Protein AF-A0A0N1HXE8-F1 (afdb_monomer_lite)

Radius of gyration: 41.46 Å; chains: 1; bounding box: 99×39×127 Å

Sequence (332 aa):
MSSSTQDELRRTQQYLAEVIDECVFVERQRELMERRLTSQVSNQKAALHDAFSALEYMCRYAYLMECAVLPSVLASLPSASSLRRDLLQVRADLDARLEQLTKNTERRLEGSALLLPPLADMPPNRQATKEGSPPLMSPLSPIAGAEAMHSLFQRKVDLLDALTRTVLKLDTVQLSATSENAELQALRARMDELSRLVEANAATPALGCPAIAPAGSQDWAKVEEAKLSTPSLSSPSAVRFAQARTLAYEKTTQTLNNELALLHENYAALSRASAAEMDRLKQRSAEMQRKHDDRVAECDAVLGRLSLELEQLIHENAQLKHRLRSILGTEG

Structure (mmCIF, N/CA/C/O backbone):
data_AF-A0A0N1HXE8-F1
#
_entry.id   AF-A0A0N1HXE8-F1
#
loop_
_atom_site.group_PDB
_atom_site.id
_atom_site.type_symbol
_atom_site.label_atom_id
_atom_site.label_alt_id
_atom_site.label_comp_id
_atom_site.label_asym_id
_atom_site.label_entity_id
_atom_site.label_seq_id
_atom_site.pdbx_PDB_ins_code
_atom_site.Cartn_x
_atom_site.Cartn_y
_atom_site.Cartn_z
_atom_site.occupancy
_atom_site.B_iso_or_equiv
_atom_site.auth_seq_id
_atom_site.auth_comp_id
_atom_site.auth_asym_id
_atom_site.auth_atom_id
_atom_site.pdbx_PDB_model_num
ATOM 1 N N . MET A 1 1 ? -39.697 0.671 60.670 1.00 49.81 1 MET A N 1
ATOM 2 C CA . MET A 1 1 ? -38.829 1.358 59.692 1.00 49.81 1 MET A CA 1
ATOM 3 C C . MET A 1 1 ? -39.688 1.750 58.506 1.00 49.81 1 MET A C 1
ATOM 5 O O . MET A 1 1 ? -40.559 0.973 58.137 1.00 49.81 1 MET A O 1
ATOM 9 N N . SER A 1 2 ? -39.570 3.010 58.093 1.00 48.81 2 SER A N 1
ATOM 10 C CA . SER A 1 2 ? -40.581 3.807 57.388 1.00 48.81 2 SER A CA 1
ATOM 11 C C . SER A 1 2 ? -40.842 3.337 55.957 1.00 48.81 2 SER A C 1
ATOM 13 O O . SER A 1 2 ? -39.918 3.008 55.225 1.00 48.81 2 SER A O 1
ATOM 15 N N . SER A 1 3 ? -42.107 3.372 55.530 1.00 63.16 3 SER A N 1
ATOM 16 C CA . SER A 1 3 ? -42.501 3.124 54.136 1.00 63.16 3 SER A CA 1
ATOM 17 C C . SER A 1 3 ? -41.756 4.021 53.138 1.00 63.16 3 SER A C 1
ATOM 19 O O . SER A 1 3 ? -41.523 3.603 52.009 1.00 63.16 3 SER A O 1
ATOM 21 N N . SER A 1 4 ? -41.307 5.212 53.560 1.00 68.69 4 SER A N 1
ATOM 22 C CA . SER A 1 4 ? -40.599 6.147 52.680 1.00 68.69 4 SER A CA 1
ATOM 23 C C . SER A 1 4 ? -39.210 5.672 52.250 1.00 68.69 4 SER A C 1
ATOM 25 O O . SER A 1 4 ? -38.849 5.900 51.102 1.00 68.69 4 SER A O 1
ATOM 27 N N . THR A 1 5 ? -38.449 4.960 53.092 1.00 71.44 5 THR A N 1
ATOM 28 C CA . THR A 1 5 ? -37.121 4.450 52.687 1.00 71.44 5 THR A CA 1
ATOM 29 C C . THR A 1 5 ? -37.241 3.279 51.714 1.00 71.44 5 THR A C 1
ATOM 31 O O . THR A 1 5 ? -36.382 3.072 50.860 1.00 71.44 5 THR A O 1
ATOM 34 N N . GLN A 1 6 ? -38.341 2.529 51.799 1.00 77.25 6 GLN A N 1
ATOM 35 C CA . GLN A 1 6 ? -38.650 1.439 50.880 1.00 77.25 6 GLN A CA 1
ATOM 36 C C . GLN A 1 6 ? -39.133 1.962 49.516 1.00 77.25 6 GLN A C 1
ATOM 38 O O . GLN A 1 6 ? -38.785 1.389 48.482 1.00 77.25 6 GLN A O 1
ATOM 43 N N . ASP A 1 7 ? -39.878 3.069 49.502 1.00 81.75 7 ASP A N 1
ATOM 44 C CA . ASP A 1 7 ? -40.287 3.755 48.273 1.00 81.75 7 ASP A CA 1
ATOM 45 C C . ASP A 1 7 ? -39.114 4.485 47.594 1.00 81.75 7 ASP A C 1
ATOM 47 O O . ASP A 1 7 ? -38.998 4.456 46.369 1.00 81.75 7 ASP A O 1
ATOM 51 N N . GLU A 1 8 ? -38.189 5.070 48.361 1.00 81.12 8 GLU A N 1
ATOM 52 C CA . GLU A 1 8 ? -36.935 5.637 47.838 1.00 81.12 8 GLU A CA 1
ATOM 53 C C . GLU A 1 8 ? -36.022 4.566 47.229 1.00 81.12 8 GLU A C 1
ATOM 55 O O . GLU A 1 8 ? -35.462 4.769 46.149 1.00 81.12 8 GLU A O 1
ATOM 60 N N . LEU A 1 9 ? -35.915 3.393 47.862 1.00 81.25 9 LEU A N 1
ATOM 61 C CA . LEU A 1 9 ? -35.165 2.263 47.311 1.00 81.25 9 LEU A CA 1
ATOM 62 C C . LEU A 1 9 ? -35.771 1.770 45.988 1.00 81.25 9 LEU A C 1
ATOM 64 O O . LEU A 1 9 ? -35.046 1.470 45.046 1.00 81.25 9 LEU A O 1
ATOM 68 N N . ARG A 1 10 ? -37.104 1.718 45.882 1.00 85.06 10 ARG A N 1
ATOM 69 C CA . ARG A 1 10 ? -37.779 1.337 44.630 1.00 85.06 10 ARG A CA 1
ATOM 70 C C . ARG A 1 10 ? -37.557 2.360 43.522 1.00 85.06 10 ARG A C 1
ATOM 72 O O . ARG A 1 10 ? -37.294 1.969 42.391 1.00 85.06 10 ARG A O 1
ATOM 79 N N . ARG A 1 11 ? -37.613 3.658 43.840 1.00 87.69 11 ARG A N 1
ATOM 80 C CA . ARG A 1 11 ? -37.311 4.720 42.867 1.00 87.69 11 ARG A CA 1
ATOM 81 C C . ARG A 1 11 ? -35.865 4.654 42.395 1.00 87.69 11 ARG A C 1
ATOM 83 O O . ARG A 1 11 ? -35.630 4.742 41.200 1.00 87.69 11 ARG A O 1
ATOM 90 N N . THR A 1 12 ? -34.905 4.465 43.300 1.00 87.12 12 THR A N 1
ATOM 91 C CA . THR A 1 12 ? -33.488 4.348 42.916 1.00 87.12 12 THR A CA 1
ATOM 92 C C . THR A 1 12 ? -33.216 3.091 42.094 1.00 87.12 12 THR A C 1
ATOM 94 O O . THR A 1 12 ? -32.485 3.173 41.115 1.00 87.12 12 THR A O 1
ATOM 97 N N . GLN A 1 13 ? -33.853 1.959 42.408 1.00 84.56 13 GLN A N 1
ATOM 98 C CA . GLN A 1 13 ? -33.792 0.751 41.576 1.00 84.56 13 GLN A CA 1
ATOM 99 C C . GLN A 1 13 ? -34.346 0.985 40.169 1.00 84.56 13 GLN A C 1
ATOM 101 O O . GLN A 1 13 ? -33.748 0.529 39.199 1.00 84.56 13 GLN A O 1
ATOM 106 N N . GLN A 1 14 ? -35.461 1.707 40.057 1.00 89.56 14 GLN A N 1
ATOM 107 C CA . GLN A 1 14 ? -36.072 2.013 38.769 1.00 89.56 14 GLN A CA 1
ATOM 108 C C . GLN A 1 14 ? -35.218 2.985 37.946 1.00 89.56 14 GLN A C 1
ATOM 110 O O . GLN A 1 14 ? -34.965 2.715 36.778 1.00 89.56 14 GLN A O 1
ATOM 115 N N . TYR A 1 15 ? -34.669 4.031 38.570 1.00 90.38 15 TYR A N 1
ATOM 116 C CA . TYR A 1 15 ? -33.704 4.920 37.915 1.00 90.38 15 TYR A CA 1
ATOM 117 C C . TYR A 1 15 ? -32.443 4.182 37.461 1.00 90.38 15 TYR A C 1
ATOM 119 O O . TYR A 1 15 ? -31.949 4.426 36.367 1.00 90.38 15 TYR A O 1
ATOM 127 N N . LEU A 1 16 ? -31.915 3.269 38.281 1.00 87.88 16 LEU A N 1
ATOM 128 C CA . LEU A 1 16 ? -30.734 2.495 37.910 1.00 87.88 16 LEU A CA 1
ATOM 129 C C . LEU A 1 16 ? -31.027 1.575 36.718 1.00 87.88 16 LEU A C 1
ATOM 131 O O . LEU A 1 16 ? -30.194 1.464 35.826 1.00 87.88 16 LEU A O 1
ATOM 135 N N . ALA A 1 17 ? -32.209 0.953 36.684 1.00 87.88 17 ALA A N 1
ATOM 136 C CA . ALA A 1 17 ? -32.643 0.139 35.554 1.00 87.88 17 ALA A CA 1
ATOM 137 C C . ALA A 1 17 ? -32.758 0.970 34.264 1.00 87.88 17 ALA A C 1
ATOM 139 O O . ALA A 1 17 ? -32.226 0.559 33.239 1.00 87.88 17 ALA A O 1
ATOM 140 N N . GLU A 1 18 ? -33.355 2.164 34.331 1.00 90.56 18 GLU A N 1
ATOM 141 C CA . GLU A 1 18 ? -33.456 3.083 33.186 1.00 90.56 18 GLU A CA 1
ATOM 142 C C . GLU A 1 18 ? -32.075 3.521 32.669 1.00 90.56 18 GLU A C 1
ATOM 144 O O . GLU A 1 18 ? -31.839 3.533 31.463 1.00 90.56 18 GLU A O 1
ATOM 149 N N . VAL A 1 19 ? -31.132 3.829 33.567 1.00 90.00 19 VAL A N 1
ATOM 150 C CA . VAL A 1 19 ? -29.757 4.188 33.183 1.00 90.00 19 VAL A CA 1
ATOM 151 C C . VAL A 1 19 ? -29.029 3.003 32.546 1.00 90.00 19 VAL A C 1
ATOM 153 O O . VAL A 1 19 ? -28.328 3.190 31.555 1.00 90.00 19 VAL A O 1
ATOM 156 N N . ILE A 1 20 ? -29.195 1.789 33.080 1.00 87.88 20 ILE A N 1
ATOM 157 C CA . ILE A 1 20 ? -28.601 0.576 32.500 1.00 87.88 20 ILE A CA 1
ATOM 158 C C . ILE A 1 20 ? -29.150 0.335 31.090 1.00 87.88 20 ILE A C 1
ATOM 160 O O . ILE A 1 20 ? -28.363 0.091 30.175 1.00 87.88 20 ILE A O 1
ATOM 164 N N . ASP A 1 21 ? -30.465 0.446 30.896 1.00 90.56 21 ASP A N 1
ATOM 165 C CA . ASP A 1 21 ? -31.095 0.265 29.586 1.00 90.56 21 ASP A CA 1
ATOM 166 C C . ASP A 1 21 ? -30.593 1.302 28.566 1.00 90.56 21 ASP A C 1
ATOM 168 O O . ASP A 1 21 ? -30.259 0.942 27.433 1.00 90.56 21 ASP A O 1
ATOM 172 N N . GLU A 1 22 ? -30.454 2.568 28.972 1.00 90.38 22 GLU A N 1
ATOM 173 C CA . GLU A 1 22 ? -29.908 3.629 28.117 1.00 90.38 22 GLU A CA 1
ATOM 174 C C . GLU A 1 22 ? -28.425 3.385 27.785 1.00 90.38 22 GLU A C 1
ATOM 176 O O . GLU A 1 22 ? -28.011 3.517 26.631 1.00 90.38 22 GLU A O 1
ATOM 181 N N . CYS A 1 23 ? -27.614 2.954 28.759 1.00 87.19 23 CYS A N 1
ATOM 182 C CA . CYS A 1 23 ? -26.215 2.588 28.526 1.00 87.19 23 CYS A CA 1
ATOM 183 C C . CYS A 1 23 ? -26.088 1.431 27.525 1.00 87.19 23 CYS A C 1
ATOM 185 O O . CYS A 1 23 ? -25.305 1.529 26.579 1.00 87.19 23 CYS A O 1
ATOM 187 N N . VAL A 1 24 ? -26.892 0.372 27.676 1.00 89.00 24 VAL A N 1
ATOM 188 C CA . VAL A 1 24 ? -26.917 -0.769 26.745 1.00 89.00 24 VAL A CA 1
ATOM 189 C C . VAL A 1 24 ? -27.360 -0.327 25.349 1.00 89.00 24 VAL A C 1
ATOM 191 O O . VAL A 1 24 ? -26.807 -0.780 24.342 1.00 89.00 24 VAL A O 1
ATOM 194 N N . PHE A 1 25 ? -28.337 0.578 25.256 1.00 89.94 25 PHE A N 1
ATOM 195 C CA . PHE A 1 25 ? -28.771 1.143 23.982 1.00 89.94 25 PHE A CA 1
ATOM 196 C C . PHE A 1 25 ? -27.640 1.916 23.287 1.00 89.94 25 PHE A C 1
ATOM 198 O O . PHE A 1 25 ? -27.358 1.659 22.111 1.00 89.94 25 PHE A O 1
ATOM 205 N N . VAL A 1 26 ? -26.957 2.811 24.005 1.00 87.00 26 VAL A N 1
ATOM 206 C CA . VAL A 1 26 ? -25.837 3.599 23.472 1.00 87.00 26 VAL A CA 1
ATOM 207 C C . VAL A 1 26 ? -24.668 2.700 23.065 1.00 87.00 26 VAL A C 1
ATOM 209 O O . VAL A 1 26 ? -24.113 2.888 21.980 1.00 87.00 26 VAL A O 1
ATOM 212 N N . GLU A 1 27 ? -24.320 1.685 23.861 1.00 84.44 27 GLU A N 1
ATOM 213 C CA . GLU A 1 27 ? -23.286 0.706 23.500 1.00 84.44 27 GLU A CA 1
ATOM 214 C C . GLU A 1 27 ? -23.638 -0.049 22.219 1.00 84.44 27 GLU A C 1
ATOM 216 O O . GLU A 1 27 ? -22.797 -0.189 21.327 1.00 84.44 27 GLU A O 1
ATOM 221 N N . ARG A 1 28 ? -24.898 -0.465 22.067 1.00 87.69 28 ARG A N 1
ATOM 222 C CA . ARG A 1 28 ? -25.356 -1.159 20.861 1.00 87.69 28 ARG A CA 1
ATOM 223 C C . ARG A 1 28 ? -25.323 -0.259 19.626 1.00 87.69 28 ARG A C 1
ATOM 225 O O . ARG A 1 28 ? -24.948 -0.719 18.547 1.00 87.69 28 ARG A O 1
ATOM 232 N N . GLN A 1 29 ? -25.681 1.019 19.764 1.00 81.38 29 GLN A N 1
ATOM 233 C CA . GLN A 1 29 ? -25.544 2.003 18.682 1.00 81.38 29 GLN A CA 1
ATOM 234 C C . GLN A 1 29 ? -24.075 2.236 18.319 1.00 81.38 29 GLN A C 1
ATOM 236 O O . GLN A 1 29 ? -23.732 2.259 17.134 1.00 81.38 29 GLN A O 1
ATOM 241 N N . ARG A 1 30 ? -23.197 2.343 19.324 1.00 85.50 30 ARG A N 1
ATOM 242 C CA . ARG A 1 30 ? -21.751 2.473 19.126 1.00 85.50 30 ARG A CA 1
ATOM 243 C C . ARG A 1 30 ? -21.201 1.284 18.350 1.00 85.50 30 ARG A C 1
ATOM 245 O O . ARG A 1 30 ? -20.520 1.489 17.353 1.00 85.50 30 ARG A O 1
ATOM 252 N N . GLU A 1 31 ? -21.529 0.063 18.762 1.00 83.81 31 GLU A N 1
ATOM 253 C CA . GLU A 1 31 ? -21.042 -1.160 18.123 1.00 83.81 31 GLU A CA 1
ATOM 254 C C . GLU A 1 31 ? -21.522 -1.280 16.667 1.00 83.81 31 GLU A C 1
ATOM 256 O O . GLU A 1 31 ? -20.749 -1.628 15.772 1.00 83.81 31 GLU A O 1
ATOM 261 N N . LEU A 1 32 ? -22.788 -0.949 16.390 1.00 84.75 32 LEU A N 1
ATOM 262 C CA . LEU A 1 32 ? -23.318 -0.935 15.023 1.00 84.75 32 LEU A CA 1
ATOM 263 C C . LEU A 1 32 ? -22.608 0.099 14.143 1.00 84.75 32 LEU A C 1
ATOM 265 O O . LEU A 1 32 ? -22.269 -0.195 12.993 1.00 84.75 32 LEU A O 1
ATOM 269 N N . MET A 1 33 ? -22.372 1.298 14.677 1.00 80.12 33 MET A N 1
ATOM 270 C CA . MET A 1 33 ? -21.646 2.350 13.974 1.00 80.12 33 MET A CA 1
ATOM 271 C C . MET A 1 33 ? -20.186 1.959 13.734 1.00 80.12 33 MET A C 1
ATOM 273 O O . MET A 1 33 ? -19.686 2.144 12.626 1.00 80.12 33 MET A O 1
ATOM 277 N N . GLU A 1 34 ? -19.528 1.363 14.726 1.00 80.56 34 GLU A N 1
ATOM 278 C CA . GLU A 1 34 ? -18.158 0.862 14.632 1.00 80.56 34 GLU A CA 1
ATOM 279 C C . GLU A 1 34 ? -18.048 -0.191 13.528 1.00 80.56 34 GLU A C 1
ATOM 281 O O . GLU A 1 34 ? -17.280 -0.005 12.589 1.00 80.56 34 GLU A O 1
ATOM 286 N N . ARG A 1 35 ? -18.914 -1.214 13.529 1.00 81.75 35 ARG A N 1
ATOM 287 C CA . ARG A 1 35 ? -18.958 -2.235 12.466 1.00 81.75 35 ARG A CA 1
ATOM 288 C C . ARG A 1 35 ? -19.174 -1.627 11.078 1.00 81.75 35 ARG A C 1
ATOM 290 O O . ARG A 1 35 ? -18.527 -2.043 10.114 1.00 81.75 35 ARG A O 1
ATOM 297 N N . ARG A 1 36 ? -20.067 -0.637 10.960 1.00 82.69 36 ARG A N 1
ATOM 298 C CA . ARG A 1 36 ? -20.327 0.067 9.694 1.00 82.69 36 ARG A CA 1
ATOM 299 C C . ARG A 1 36 ? -19.090 0.825 9.213 1.00 82.69 36 ARG A C 1
ATOM 301 O O . ARG A 1 36 ? -18.739 0.712 8.040 1.00 82.69 36 ARG A O 1
ATOM 308 N N . LEU A 1 37 ? -18.426 1.561 10.101 1.00 75.25 37 LEU A N 1
ATOM 309 C CA . LEU A 1 37 ? -17.203 2.298 9.784 1.00 75.25 37 LEU A CA 1
ATOM 310 C C . LEU A 1 37 ? -16.058 1.347 9.424 1.00 75.25 37 LEU A C 1
ATOM 312 O O . LEU A 1 37 ? -15.398 1.564 8.412 1.00 75.25 37 LEU A O 1
ATOM 316 N N . THR A 1 38 ? -15.865 0.253 10.165 1.00 75.19 38 THR A N 1
ATOM 317 C CA . THR A 1 38 ? -14.846 -0.762 9.856 1.00 75.19 38 THR A CA 1
ATOM 318 C C . THR A 1 38 ? -15.071 -1.375 8.476 1.00 75.19 38 THR A C 1
ATOM 320 O O . THR A 1 38 ? -14.129 -1.484 7.689 1.00 75.19 38 THR A O 1
ATOM 323 N N . SER A 1 39 ? -16.318 -1.723 8.142 1.00 76.44 39 SER A N 1
ATOM 324 C CA . SER A 1 39 ? -16.669 -2.221 6.808 1.00 76.44 39 SER A CA 1
ATOM 325 C C . SER A 1 39 ? -16.402 -1.173 5.723 1.00 76.44 39 SER A C 1
ATOM 327 O O . SER A 1 39 ? -15.811 -1.493 4.693 1.00 76.44 39 SER A O 1
ATOM 329 N N . GLN A 1 40 ? -16.768 0.089 5.960 1.00 70.94 40 GLN A N 1
ATOM 330 C CA . GLN A 1 40 ? -16.541 1.174 5.008 1.00 70.94 40 GLN A CA 1
ATOM 331 C C . GLN A 1 40 ? -15.048 1.424 4.762 1.00 70.94 40 GLN A C 1
ATOM 333 O O . GLN A 1 40 ? -14.636 1.522 3.608 1.00 70.94 40 GLN A O 1
ATOM 338 N N . VAL A 1 41 ? -14.235 1.474 5.818 1.00 77.25 41 VAL A N 1
ATOM 339 C CA . VAL A 1 41 ? -12.778 1.637 5.717 1.00 77.25 41 VAL A CA 1
ATOM 340 C C . VAL A 1 41 ? -12.151 0.446 4.993 1.00 77.25 41 VAL A C 1
ATOM 342 O O . VAL A 1 41 ? -11.298 0.634 4.128 1.00 77.25 41 VAL A O 1
ATOM 345 N N . SER A 1 42 ? -12.593 -0.779 5.289 1.00 74.62 42 SER A N 1
ATOM 346 C CA . SER A 1 42 ? -12.119 -1.983 4.598 1.00 74.62 42 SER A CA 1
ATOM 347 C C . SER A 1 42 ? -12.438 -1.948 3.099 1.00 74.62 42 SER A C 1
ATOM 349 O O . SER A 1 42 ? -11.543 -2.173 2.283 1.00 74.62 42 SER A O 1
ATOM 351 N N . ASN A 1 43 ? -13.664 -1.572 2.727 1.00 67.88 43 ASN A N 1
ATOM 352 C CA . ASN A 1 43 ? -14.078 -1.441 1.329 1.00 67.88 43 ASN A CA 1
ATOM 353 C C . ASN A 1 43 ? -13.319 -0.319 0.605 1.00 67.88 43 ASN A C 1
ATOM 355 O O . ASN A 1 43 ? -12.890 -0.498 -0.533 1.00 67.88 43 ASN A O 1
ATOM 359 N N . GLN A 1 44 ? -13.110 0.826 1.262 1.00 71.56 44 GLN A N 1
ATOM 360 C CA . GLN A 1 44 ? -12.308 1.924 0.713 1.00 71.56 44 GLN A CA 1
ATOM 361 C C . GLN A 1 44 ? -10.849 1.510 0.512 1.00 71.56 44 GLN A C 1
ATOM 363 O O . GLN A 1 44 ? -10.264 1.824 -0.521 1.00 71.56 44 GLN A O 1
ATOM 368 N N . LYS A 1 45 ? -10.269 0.764 1.458 1.00 75.81 45 LYS A N 1
ATOM 369 C CA . LYS A 1 45 ? -8.913 0.221 1.338 1.00 75.81 45 LYS A CA 1
ATOM 370 C C . LYS A 1 45 ? -8.794 -0.743 0.157 1.00 75.81 45 LYS A C 1
ATOM 372 O O . LYS A 1 45 ? -7.822 -0.648 -0.585 1.00 75.81 45 LYS A O 1
ATOM 377 N N . ALA A 1 46 ? -9.771 -1.631 -0.031 1.00 66.75 46 ALA A N 1
ATOM 378 C CA . ALA A 1 46 ? -9.806 -2.545 -1.172 1.00 66.75 46 ALA A CA 1
ATOM 379 C C . ALA A 1 46 ? -9.903 -1.781 -2.503 1.00 66.75 46 ALA A C 1
ATOM 381 O O . ALA A 1 46 ? -9.082 -1.989 -3.388 1.00 66.75 46 ALA A O 1
ATOM 382 N N . ALA A 1 47 ? -10.819 -0.813 -2.605 1.00 64.38 47 ALA A N 1
ATOM 383 C CA . ALA A 1 47 ? -10.969 0.007 -3.808 1.00 64.38 47 ALA A CA 1
ATOM 384 C C . ALA A 1 47 ? -9.711 0.834 -4.131 1.00 64.38 47 ALA A C 1
ATOM 386 O O . ALA A 1 47 ? -9.333 0.963 -5.294 1.00 64.38 47 ALA A O 1
ATOM 387 N N . LEU A 1 48 ? -9.042 1.382 -3.109 1.00 75.81 48 LEU A N 1
ATOM 388 C CA . LEU A 1 48 ? -7.765 2.075 -3.282 1.00 75.81 48 LEU A CA 1
ATOM 389 C C . LEU A 1 48 ? -6.678 1.119 -3.772 1.00 75.81 48 LEU A C 1
ATOM 391 O O . LEU A 1 48 ? -5.960 1.457 -4.707 1.00 75.81 48 LEU A O 1
ATOM 395 N N . HIS A 1 49 ? -6.574 -0.067 -3.172 1.00 71.94 49 HIS A N 1
ATOM 396 C CA . HIS A 1 49 ? -5.625 -1.090 -3.600 1.00 71.94 49 HIS A CA 1
ATOM 397 C C . HIS A 1 49 ? -5.839 -1.471 -5.072 1.00 71.94 49 HIS A C 1
ATOM 399 O O . HIS A 1 49 ? -4.890 -1.435 -5.850 1.00 71.94 49 HIS A O 1
ATOM 405 N N . ASP A 1 50 ? -7.081 -1.737 -5.480 1.00 62.66 50 ASP A N 1
ATOM 406 C CA . ASP A 1 50 ? -7.418 -2.071 -6.868 1.00 62.66 50 ASP A CA 1
ATOM 407 C C . ASP A 1 50 ? -7.072 -0.931 -7.837 1.00 62.66 50 ASP A C 1
ATOM 409 O O . ASP A 1 50 ? -6.538 -1.171 -8.922 1.00 62.66 50 ASP A O 1
ATOM 413 N N . ALA A 1 51 ? -7.314 0.322 -7.436 1.00 70.56 51 ALA A N 1
ATOM 414 C CA . ALA A 1 51 ? -6.939 1.494 -8.222 1.00 70.56 51 ALA A CA 1
ATOM 415 C C . ALA A 1 51 ? -5.414 1.630 -8.373 1.00 70.56 51 ALA A C 1
ATOM 417 O O . ALA A 1 51 ? -4.934 1.921 -9.471 1.00 70.56 51 ALA A O 1
ATOM 418 N N . PHE A 1 52 ? -4.645 1.383 -7.308 1.00 74.06 52 PHE A N 1
ATOM 419 C CA . PHE A 1 52 ? -3.181 1.379 -7.368 1.00 74.06 52 PHE A CA 1
ATOM 420 C C . PHE A 1 52 ? -2.645 0.239 -8.237 1.00 74.06 52 PHE A C 1
ATOM 422 O O . PHE A 1 52 ? -1.764 0.477 -9.060 1.00 74.06 52 PHE A O 1
ATOM 429 N N . SER A 1 53 ? -3.207 -0.968 -8.137 1.00 65.62 53 SER A N 1
ATOM 430 C CA . SER A 1 53 ? -2.839 -2.080 -9.019 1.00 65.62 53 SER A CA 1
ATOM 431 C C . SER A 1 53 ? -3.161 -1.772 -10.485 1.00 65.62 53 SER A C 1
ATOM 433 O O . SER A 1 53 ? -2.343 -2.020 -11.367 1.00 65.62 53 SER A O 1
ATOM 435 N N . ALA A 1 54 ? -4.323 -1.181 -10.779 1.00 64.94 54 ALA A N 1
ATOM 436 C CA . ALA A 1 54 ? -4.669 -0.766 -12.139 1.00 64.94 54 ALA A CA 1
ATOM 437 C C . ALA A 1 54 ? -3.695 0.294 -12.681 1.00 64.94 54 ALA A C 1
ATOM 439 O O . ALA A 1 54 ? -3.263 0.217 -13.833 1.00 64.94 54 ALA A O 1
ATOM 440 N N . LEU A 1 55 ? -3.312 1.258 -11.842 1.00 76.19 55 LEU A N 1
ATOM 441 C CA . LEU A 1 55 ? -2.311 2.267 -12.169 1.00 76.19 55 LEU A CA 1
ATOM 442 C C . LEU A 1 55 ? -0.944 1.636 -12.468 1.00 76.19 55 LEU A C 1
ATOM 444 O O . LEU A 1 55 ? -0.316 1.994 -13.462 1.00 76.19 55 LEU A O 1
ATOM 448 N N . GLU A 1 56 ? -0.508 0.672 -11.658 1.00 70.19 56 GLU A N 1
ATOM 449 C CA . GLU A 1 56 ? 0.718 -0.096 -11.884 1.00 70.19 56 GLU A CA 1
ATOM 450 C C . GLU A 1 56 ? 0.702 -0.787 -13.251 1.00 70.19 56 GLU A C 1
ATOM 452 O O . GLU A 1 56 ? 1.638 -0.625 -14.041 1.00 70.19 56 GLU A O 1
ATOM 457 N N . TYR A 1 57 ? -0.381 -1.500 -13.574 1.00 66.50 57 TYR A N 1
ATOM 458 C CA . TYR A 1 57 ? -0.526 -2.158 -14.872 1.00 66.50 57 TYR A CA 1
ATOM 459 C C . TYR A 1 57 ? -0.510 -1.160 -16.035 1.00 66.50 57 TYR A C 1
ATOM 461 O O . TYR A 1 57 ? 0.133 -1.429 -17.051 1.00 66.50 57 TYR A O 1
ATOM 469 N N . MET A 1 58 ? -1.157 0.002 -15.896 1.00 74.56 58 MET A N 1
ATOM 470 C CA . MET A 1 58 ? -1.126 1.056 -16.918 1.00 74.56 58 MET A CA 1
ATOM 471 C C . MET A 1 58 ? 0.277 1.640 -17.104 1.00 74.56 58 MET A C 1
ATOM 473 O O . MET A 1 58 ? 0.729 1.790 -18.241 1.00 74.56 58 MET A O 1
ATOM 477 N N . CYS A 1 59 ? 0.987 1.931 -16.014 1.00 73.00 59 CYS A N 1
ATOM 478 C CA . CYS A 1 59 ? 2.365 2.415 -16.059 1.00 73.00 59 CYS A CA 1
ATOM 479 C C . CYS A 1 59 ? 3.285 1.391 -16.734 1.00 73.00 59 CYS A C 1
ATOM 481 O O . CYS A 1 59 ? 4.055 1.752 -17.626 1.00 73.00 59 CYS A O 1
ATOM 483 N N . ARG A 1 60 ? 3.151 0.107 -16.379 1.00 69.81 60 ARG A N 1
ATOM 484 C CA . ARG A 1 60 ? 3.924 -0.994 -16.968 1.00 69.81 60 ARG A CA 1
ATOM 485 C C . ARG A 1 60 ? 3.625 -1.178 -18.452 1.00 69.81 60 ARG A C 1
ATOM 487 O O . ARG A 1 60 ? 4.553 -1.284 -19.249 1.00 69.81 60 ARG A O 1
ATOM 494 N N . TYR A 1 61 ? 2.351 -1.179 -18.840 1.00 72.94 61 TYR A N 1
ATOM 495 C CA . TYR A 1 61 ? 1.946 -1.265 -20.243 1.00 72.94 61 TYR A CA 1
ATOM 496 C C . TYR A 1 61 ? 2.529 -0.111 -21.058 1.00 72.94 61 TYR A C 1
ATOM 498 O O . TYR A 1 61 ? 3.132 -0.316 -22.109 1.00 72.94 61 TYR A O 1
ATOM 506 N N . ALA A 1 62 ? 2.403 1.110 -20.548 1.00 74.50 62 ALA A N 1
ATOM 507 C CA . ALA A 1 62 ? 2.859 2.283 -21.262 1.00 74.50 62 ALA A CA 1
ATOM 508 C C . ALA A 1 62 ? 4.399 2.373 -21.315 1.00 74.50 62 ALA A C 1
ATOM 510 O O . ALA A 1 62 ? 4.939 2.891 -22.286 1.00 74.50 62 ALA A O 1
ATOM 511 N N . TYR A 1 63 ? 5.119 1.843 -20.321 1.00 74.38 63 TYR A N 1
ATOM 512 C CA . TYR A 1 63 ? 6.576 1.659 -20.378 1.00 74.38 63 TYR A CA 1
ATOM 513 C C . TYR A 1 63 ? 6.991 0.626 -21.438 1.00 74.38 63 TYR A C 1
ATOM 515 O O . TYR A 1 63 ? 7.876 0.885 -22.247 1.00 74.38 63 TYR A O 1
ATOM 523 N N . LEU A 1 64 ? 6.315 -0.526 -21.500 1.00 70.25 64 LEU A N 1
ATOM 524 C CA . LEU A 1 64 ? 6.584 -1.539 -22.529 1.00 70.25 64 LEU A CA 1
ATOM 525 C C . LEU A 1 64 ? 6.338 -0.993 -23.941 1.00 70.25 64 LEU A C 1
ATOM 527 O O . LEU A 1 64 ? 7.138 -1.236 -24.845 1.00 70.25 64 LEU A O 1
ATOM 531 N N . MET A 1 65 ? 5.268 -0.213 -24.114 1.00 73.75 65 MET A N 1
ATOM 532 C CA . MET A 1 65 ? 4.984 0.493 -25.363 1.00 73.75 65 MET A CA 1
ATOM 533 C C . MET A 1 65 ? 6.099 1.476 -25.728 1.00 73.75 65 MET A C 1
ATOM 535 O O . MET A 1 65 ? 6.533 1.501 -26.877 1.00 73.75 65 MET A O 1
ATOM 539 N N . GLU A 1 66 ? 6.619 2.240 -24.766 1.00 77.31 66 GLU A N 1
ATOM 540 C CA . GLU A 1 66 ? 7.768 3.121 -24.994 1.00 77.31 66 GLU A CA 1
ATOM 541 C C . GLU A 1 66 ? 9.011 2.344 -25.418 1.00 77.31 66 GLU A C 1
ATOM 543 O O . GLU A 1 66 ? 9.622 2.689 -26.425 1.00 77.31 66 GLU A O 1
ATOM 548 N N . CYS A 1 67 ? 9.366 1.268 -24.717 1.00 73.56 67 CYS A N 1
ATOM 549 C CA . CYS A 1 67 ? 10.540 0.465 -25.054 1.00 73.56 67 CYS A CA 1
ATOM 550 C C . CYS A 1 67 ? 10.440 -0.188 -26.439 1.00 73.56 67 CYS A C 1
ATOM 552 O O . CYS A 1 67 ? 11.445 -0.273 -27.144 1.00 73.56 67 CYS A O 1
ATOM 554 N N . ALA A 1 68 ? 9.250 -0.644 -26.837 1.00 72.81 68 ALA A N 1
ATOM 555 C CA . ALA A 1 68 ? 9.048 -1.346 -28.102 1.00 72.81 68 ALA A CA 1
ATOM 556 C C . ALA A 1 68 ? 8.876 -0.399 -29.304 1.00 72.81 68 ALA A C 1
ATOM 558 O O . ALA A 1 68 ? 9.366 -0.685 -30.398 1.00 72.81 68 ALA A O 1
ATOM 559 N N . VAL A 1 69 ? 8.178 0.727 -29.124 1.00 77.88 69 VAL A N 1
ATOM 560 C CA . VAL A 1 69 ? 7.746 1.594 -30.233 1.00 77.88 69 VAL A CA 1
ATOM 561 C C . VAL A 1 69 ? 8.654 2.810 -30.402 1.00 77.88 69 VAL A C 1
ATOM 563 O O . VAL A 1 69 ? 8.975 3.177 -31.535 1.00 77.88 69 VAL A O 1
ATOM 566 N N . LEU A 1 70 ? 9.129 3.415 -29.307 1.00 80.75 70 LEU A N 1
ATOM 567 C CA . LEU A 1 70 ? 9.920 4.648 -29.368 1.00 80.75 70 LEU A CA 1
ATOM 568 C C . LEU A 1 70 ? 11.218 4.500 -30.180 1.00 80.75 70 LEU A C 1
ATOM 570 O O . LEU A 1 70 ? 11.479 5.380 -31.000 1.00 80.75 70 LEU A O 1
ATOM 574 N N . PRO A 1 71 ? 12.029 3.430 -30.033 1.00 80.25 71 PRO A N 1
ATOM 575 C CA . PRO A 1 71 ? 13.262 3.292 -30.810 1.00 80.25 71 PRO A CA 1
ATOM 576 C C . PRO A 1 71 ? 12.996 3.231 -32.315 1.00 80.25 71 PRO A C 1
ATOM 578 O O . PRO A 1 71 ? 13.689 3.884 -33.092 1.00 80.25 71 PRO A O 1
ATOM 581 N N . SER A 1 72 ? 11.955 2.497 -32.713 1.00 77.94 72 SER A N 1
ATOM 582 C CA . SER A 1 72 ? 11.536 2.335 -34.108 1.00 77.94 72 SER A CA 1
ATOM 583 C C . SER A 1 72 ? 11.064 3.664 -34.708 1.00 77.94 72 SER A C 1
ATOM 585 O O . SER A 1 72 ? 11.477 4.037 -35.807 1.00 77.94 72 SER A O 1
ATOM 587 N N . VAL A 1 73 ? 10.267 4.430 -33.954 1.00 81.88 73 VAL A N 1
ATOM 588 C CA . VAL A 1 73 ? 9.804 5.770 -34.351 1.00 81.88 73 VAL A CA 1
ATOM 589 C C . VAL A 1 73 ? 10.980 6.743 -34.459 1.00 81.88 73 VAL A C 1
ATOM 591 O O . VAL A 1 73 ? 11.136 7.403 -35.486 1.00 81.88 73 VAL A O 1
ATOM 594 N N . LEU A 1 74 ? 11.868 6.789 -33.462 1.00 82.25 74 LEU A N 1
ATOM 595 C CA . LEU A 1 74 ? 13.047 7.660 -33.484 1.00 82.25 74 LEU A CA 1
ATOM 596 C C . LEU A 1 74 ? 14.016 7.309 -34.622 1.00 82.25 74 LEU A C 1
ATOM 598 O O . LEU A 1 74 ? 14.603 8.218 -35.202 1.00 82.25 74 LEU A O 1
ATOM 602 N N . ALA A 1 75 ? 14.174 6.027 -34.964 1.00 82.88 75 ALA A N 1
ATOM 603 C CA . ALA A 1 75 ? 15.005 5.584 -36.085 1.00 82.88 75 ALA A CA 1
ATOM 604 C C . ALA A 1 75 ? 14.433 6.011 -37.447 1.00 82.88 75 ALA A C 1
ATOM 606 O O . ALA A 1 75 ? 15.194 6.314 -38.363 1.00 82.88 75 ALA A O 1
ATOM 607 N N . SER A 1 76 ? 13.104 6.071 -37.567 1.00 82.56 76 SER A N 1
ATOM 608 C CA . SER A 1 76 ? 12.410 6.483 -38.795 1.00 82.56 76 SER A CA 1
ATOM 609 C C . SER A 1 76 ? 12.328 8.004 -39.002 1.00 82.56 76 SER A C 1
ATOM 611 O O . SER A 1 76 ? 12.061 8.460 -40.114 1.00 82.56 76 SER A O 1
ATOM 613 N N . LEU A 1 77 ? 12.572 8.803 -37.956 1.00 83.81 77 LEU A N 1
ATOM 614 C CA . LEU A 1 77 ? 12.531 10.265 -38.015 1.00 83.81 77 LEU A CA 1
ATOM 615 C C . LEU A 1 77 ? 13.919 10.872 -38.301 1.00 83.81 77 LEU A C 1
ATOM 617 O O . LEU A 1 77 ? 14.900 10.497 -37.646 1.00 83.81 77 LEU A O 1
ATOM 621 N N . PRO A 1 78 ? 14.018 11.893 -39.178 1.00 85.31 78 PRO A N 1
ATOM 622 C CA . PRO A 1 78 ? 15.264 12.624 -39.402 1.00 85.31 78 PRO A CA 1
ATOM 623 C C . PRO A 1 78 ? 15.820 13.227 -38.106 1.00 85.31 78 PRO A C 1
ATOM 625 O O . PRO A 1 78 ? 15.074 13.802 -37.314 1.00 85.31 78 PRO A O 1
ATOM 628 N N . SER A 1 79 ? 17.139 13.181 -37.911 1.00 81.88 79 SER A N 1
ATOM 629 C CA . SER A 1 79 ? 17.800 13.733 -36.714 1.00 81.88 79 SER A CA 1
ATOM 630 C C . SER A 1 79 ? 17.576 15.240 -36.519 1.00 81.88 79 SER A C 1
ATOM 632 O O . SER A 1 79 ? 17.616 15.725 -35.394 1.00 81.88 79 SER A O 1
ATOM 634 N N . ALA A 1 80 ? 17.317 15.978 -37.604 1.00 83.12 80 ALA A N 1
ATOM 635 C CA . ALA A 1 80 ? 17.010 17.409 -37.574 1.00 83.12 80 ALA A CA 1
ATOM 636 C C . ALA A 1 80 ? 15.518 17.723 -37.330 1.00 83.12 80 ALA A C 1
ATOM 638 O O . ALA A 1 80 ? 15.157 18.893 -37.211 1.00 83.12 80 ALA A O 1
ATOM 639 N N . SER A 1 81 ? 14.653 16.704 -37.267 1.00 86.69 81 SER A N 1
ATOM 640 C CA . SER A 1 81 ? 13.212 16.877 -37.068 1.00 86.69 81 SER A CA 1
ATOM 641 C C . SER A 1 81 ? 12.917 17.505 -35.703 1.00 86.69 81 SER A C 1
ATOM 643 O O . SER A 1 81 ? 13.398 17.019 -34.676 1.00 86.69 81 SER A O 1
ATOM 645 N N . SER A 1 82 ? 12.095 18.559 -35.685 1.00 87.06 82 SER A N 1
ATOM 646 C CA . SER A 1 82 ? 11.573 19.148 -34.445 1.00 87.06 82 SER A CA 1
ATOM 647 C C . SER A 1 82 ? 10.783 18.121 -33.638 1.00 87.06 82 SER A C 1
ATOM 649 O O . SER A 1 82 ? 11.050 17.955 -32.458 1.00 87.06 82 SER A O 1
ATOM 651 N N . LEU A 1 83 ? 9.945 17.319 -34.299 1.00 84.00 83 LEU A N 1
ATOM 652 C CA . LEU A 1 83 ? 9.129 16.278 -33.669 1.00 84.00 83 LEU A CA 1
ATOM 653 C C . LEU A 1 83 ? 9.973 15.232 -32.919 1.00 84.00 83 LEU A C 1
ATOM 655 O O . LEU A 1 83 ? 9.602 14.769 -31.843 1.00 84.00 83 LEU A O 1
ATOM 659 N N . ARG A 1 84 ? 11.147 14.881 -33.462 1.00 84.69 84 ARG A N 1
ATOM 660 C CA . ARG A 1 84 ? 12.104 13.987 -32.793 1.00 84.69 84 ARG A CA 1
ATOM 661 C C . ARG A 1 84 ? 12.693 14.626 -31.532 1.00 84.69 84 ARG A C 1
ATOM 663 O O . ARG A 1 84 ? 12.894 13.930 -30.540 1.00 84.69 84 ARG A O 1
ATOM 670 N N . ARG A 1 85 ? 12.991 15.927 -31.579 1.00 86.62 85 ARG A N 1
ATOM 671 C CA . ARG A 1 85 ? 13.511 16.689 -30.435 1.00 86.62 85 ARG A CA 1
ATOM 672 C C . ARG A 1 85 ? 12.451 16.827 -29.345 1.00 86.62 85 ARG A C 1
ATOM 674 O O . ARG A 1 85 ? 12.756 16.551 -28.191 1.00 86.62 85 ARG A O 1
ATOM 681 N N . ASP A 1 86 ? 11.221 17.147 -29.733 1.00 86.56 86 ASP A N 1
ATOM 682 C CA . ASP A 1 86 ? 10.085 17.311 -28.827 1.00 86.56 86 ASP A CA 1
ATOM 683 C C . ASP A 1 86 ? 9.792 15.999 -28.081 1.00 86.56 86 ASP A C 1
ATOM 685 O O . ASP A 1 86 ? 9.698 15.991 -26.857 1.00 86.56 86 ASP A O 1
ATOM 689 N N . LEU A 1 87 ? 9.775 14.855 -28.779 1.00 83.75 87 LEU A N 1
ATOM 690 C CA . LEU A 1 87 ? 9.604 13.536 -28.150 1.00 83.75 87 LEU A CA 1
ATOM 691 C C . LEU A 1 87 ? 10.691 13.204 -27.116 1.00 83.75 87 LEU A C 1
ATOM 693 O O . LEU A 1 87 ? 10.393 12.635 -26.066 1.00 83.75 87 LEU A O 1
ATOM 697 N N . LEU A 1 88 ? 11.953 13.530 -27.411 1.00 86.19 88 LEU A N 1
ATOM 698 C CA . LEU A 1 88 ? 13.057 13.306 -26.475 1.00 86.19 88 LEU A CA 1
ATOM 699 C C . LEU A 1 88 ? 12.968 14.234 -25.261 1.00 86.19 88 LEU A C 1
ATOM 701 O O . LEU A 1 88 ? 13.276 13.805 -24.151 1.00 86.19 88 LEU A O 1
ATOM 705 N N . GLN A 1 89 ? 12.528 15.474 -25.466 1.00 87.81 89 GLN A N 1
ATOM 706 C CA . GLN A 1 89 ? 12.363 16.449 -24.397 1.00 87.81 89 GLN A CA 1
ATOM 707 C C . GLN A 1 89 ? 11.220 16.066 -23.454 1.00 87.81 89 GLN A C 1
ATOM 709 O O . GLN A 1 89 ? 11.435 16.000 -22.249 1.00 87.81 89 GLN A O 1
ATOM 714 N N . VAL A 1 90 ? 10.050 15.701 -23.987 1.00 82.69 90 VAL A N 1
ATOM 715 C CA . VAL A 1 90 ? 8.916 15.248 -23.162 1.00 82.69 90 VAL A CA 1
ATOM 716 C C . VAL A 1 90 ? 9.280 13.987 -22.370 1.00 82.69 90 VAL A C 1
ATOM 718 O O . VAL A 1 90 ? 8.895 13.852 -21.210 1.00 82.69 90 VAL A O 1
ATOM 721 N N . ARG A 1 91 ? 10.065 13.073 -22.955 1.00 82.31 91 ARG A N 1
ATOM 722 C CA . ARG A 1 91 ? 10.572 11.902 -22.231 1.00 82.31 91 ARG A CA 1
ATOM 723 C C . ARG A 1 91 ? 11.498 12.291 -21.074 1.00 82.31 91 ARG A C 1
ATOM 725 O O . ARG A 1 91 ? 11.341 11.758 -19.983 1.00 82.31 91 ARG A O 1
ATOM 732 N N . ALA A 1 92 ? 12.435 13.209 -21.297 1.00 82.44 92 ALA A N 1
ATOM 733 C CA . ALA A 1 92 ? 13.327 13.681 -20.239 1.00 82.44 92 ALA A CA 1
ATOM 734 C C . ALA A 1 92 ? 12.550 14.376 -19.104 1.00 82.44 92 ALA A C 1
ATOM 736 O O . ALA A 1 92 ? 12.836 14.150 -17.929 1.00 82.44 92 ALA A O 1
ATOM 737 N N . ASP A 1 93 ? 11.527 15.162 -19.447 1.00 82.81 93 ASP A N 1
ATOM 738 C CA . ASP A 1 93 ? 10.645 15.809 -18.472 1.00 82.81 93 ASP A CA 1
ATOM 739 C C . ASP A 1 93 ? 9.833 14.783 -17.663 1.00 82.81 93 ASP A C 1
ATOM 741 O O . ASP A 1 93 ? 9.646 14.946 -16.455 1.00 82.81 93 ASP A O 1
ATOM 745 N N . LEU A 1 94 ? 9.367 13.707 -18.308 1.00 78.50 94 LEU A N 1
ATOM 746 C CA . LEU A 1 94 ? 8.703 12.582 -17.644 1.00 78.50 94 LEU A CA 1
ATOM 747 C C . LEU A 1 94 ? 9.630 11.875 -16.653 1.00 78.50 94 LEU A C 1
ATOM 749 O O . LEU A 1 94 ? 9.220 11.640 -15.516 1.00 78.50 94 LEU A O 1
ATOM 753 N N . ASP A 1 95 ? 10.864 11.577 -17.062 1.00 77.62 95 ASP A N 1
ATOM 754 C CA . ASP A 1 95 ? 11.861 10.931 -16.205 1.00 77.62 95 ASP A CA 1
ATOM 755 C C . ASP A 1 95 ? 12.159 11.805 -14.969 1.00 77.62 95 ASP A C 1
ATOM 757 O O . ASP A 1 95 ? 12.136 11.312 -13.839 1.00 77.62 95 ASP A O 1
ATOM 761 N N . ALA A 1 96 ? 12.322 13.121 -15.151 1.00 79.31 96 ALA A N 1
ATOM 762 C CA . ALA A 1 96 ? 12.551 14.064 -14.054 1.00 79.31 96 ALA A CA 1
ATOM 763 C C . ALA A 1 96 ? 11.366 14.147 -13.070 1.00 79.31 96 ALA A C 1
ATOM 765 O O . ALA A 1 96 ? 11.558 14.174 -11.851 1.00 79.31 96 ALA A O 1
ATOM 766 N N . ARG A 1 97 ? 10.124 14.163 -13.576 1.00 77.25 97 ARG A N 1
ATOM 767 C CA . ARG A 1 97 ? 8.911 14.178 -12.735 1.00 77.25 97 ARG A CA 1
ATOM 768 C C . ARG A 1 97 ? 8.720 12.872 -11.976 1.00 77.25 97 ARG A C 1
ATOM 770 O O . ARG A 1 97 ? 8.323 12.898 -10.812 1.00 77.25 97 ARG A O 1
ATOM 777 N N . LEU A 1 98 ? 9.005 11.742 -12.616 1.00 75.12 98 LEU A N 1
ATOM 778 C CA . LEU A 1 98 ? 8.942 10.435 -11.975 1.00 75.12 98 LEU A CA 1
ATOM 779 C C . LEU A 1 98 ? 9.983 10.338 -10.854 1.00 75.12 98 LEU A C 1
ATOM 781 O O . LEU A 1 98 ? 9.643 9.940 -9.745 1.00 75.12 98 LEU A O 1
ATOM 785 N N . GLU A 1 99 ? 11.209 10.806 -11.089 1.00 75.00 99 GLU A N 1
ATOM 786 C CA . GLU A 1 99 ? 12.252 10.872 -10.062 1.00 75.00 99 GLU A CA 1
ATOM 787 C C . GLU A 1 99 ? 11.849 11.778 -8.882 1.00 75.00 99 GLU A C 1
ATOM 789 O O . GLU A 1 99 ? 12.071 11.434 -7.718 1.00 75.00 99 GLU A O 1
ATOM 794 N N . GLN A 1 100 ? 11.204 12.916 -9.154 1.00 76.25 100 GLN A N 1
ATOM 795 C CA . GLN A 1 100 ? 10.676 13.806 -8.118 1.00 76.25 100 GLN A CA 1
ATOM 796 C C . GLN A 1 100 ? 9.568 13.137 -7.288 1.00 76.25 100 GLN A C 1
ATOM 798 O O . GLN A 1 100 ? 9.558 13.267 -6.060 1.00 76.25 100 GLN A O 1
ATOM 803 N N . LEU A 1 101 ? 8.653 12.407 -7.932 1.00 68.31 101 LEU A N 1
ATOM 804 C CA . LEU A 1 101 ? 7.596 11.657 -7.254 1.00 68.31 101 LEU A CA 1
ATOM 805 C C . LEU A 1 101 ? 8.189 10.561 -6.354 1.00 68.31 101 LEU A C 1
ATOM 807 O O . LEU A 1 101 ? 7.787 10.438 -5.195 1.00 68.31 101 LEU A O 1
ATOM 811 N N . THR A 1 102 ? 9.189 9.823 -6.841 1.00 67.44 102 THR A N 1
ATOM 812 C CA . THR A 1 102 ? 9.881 8.780 -6.070 1.00 67.44 102 THR A CA 1
ATOM 813 C C . THR A 1 102 ? 10.601 9.367 -4.856 1.00 67.44 102 THR A C 1
ATOM 815 O O . THR A 1 102 ? 10.360 8.916 -3.739 1.00 67.44 102 THR A O 1
ATOM 818 N N . LYS A 1 103 ? 11.372 10.452 -5.020 1.00 71.31 103 LYS A N 1
ATOM 819 C CA . LYS A 1 103 ? 12.068 11.137 -3.909 1.00 71.31 103 LYS A CA 1
ATOM 820 C C . LYS A 1 103 ? 11.114 11.654 -2.831 1.00 71.31 103 LYS A C 1
ATOM 822 O O . LYS A 1 103 ? 11.423 11.591 -1.642 1.00 71.31 103 LYS A O 1
ATOM 827 N N . ASN A 1 104 ? 9.951 12.170 -3.228 1.00 63.38 104 ASN A N 1
ATOM 828 C CA . ASN A 1 104 ? 8.922 12.613 -2.283 1.00 63.38 104 ASN A CA 1
ATOM 829 C C . ASN A 1 104 ? 8.302 11.446 -1.507 1.00 63.38 104 ASN A C 1
ATOM 831 O O . ASN A 1 104 ? 7.831 11.640 -0.388 1.00 63.38 104 ASN A O 1
ATOM 835 N N . THR A 1 105 ? 8.313 10.250 -2.090 1.00 57.94 105 THR A N 1
ATOM 836 C CA . THR A 1 105 ? 7.731 9.045 -1.499 1.00 57.94 105 THR A CA 1
ATOM 837 C C . THR A 1 105 ? 8.735 8.314 -0.605 1.00 57.94 105 THR A C 1
ATOM 839 O O . THR A 1 105 ? 8.371 7.908 0.491 1.00 57.94 105 THR A O 1
ATOM 842 N N . GLU A 1 106 ? 10.013 8.231 -0.988 1.00 57.31 106 GLU A N 1
ATOM 843 C CA . GLU A 1 106 ? 11.095 7.648 -0.172 1.00 57.31 106 GLU A CA 1
ATOM 844 C C . GLU A 1 106 ? 11.281 8.375 1.166 1.00 57.31 106 GLU A C 1
ATOM 846 O O . GLU A 1 106 ? 11.424 7.732 2.203 1.00 57.31 106 GLU A O 1
ATOM 851 N N . ARG A 1 107 ? 11.162 9.711 1.184 1.00 56.09 107 ARG A N 1
ATOM 852 C CA . ARG A 1 107 ? 11.176 10.499 2.433 1.00 56.09 107 ARG A CA 1
ATOM 853 C C . ARG A 1 107 ? 10.026 10.164 3.392 1.00 56.09 107 ARG A C 1
ATOM 855 O O . ARG A 1 107 ? 10.107 10.518 4.561 1.00 56.09 107 ARG A O 1
ATOM 862 N N . ARG A 1 108 ? 8.956 9.516 2.919 1.00 51.19 108 ARG A N 1
ATOM 863 C CA . ARG A 1 108 ? 7.818 9.079 3.748 1.00 51.19 108 ARG A CA 1
ATOM 864 C C . ARG A 1 108 ? 7.960 7.648 4.268 1.00 51.19 108 ARG A C 1
ATOM 866 O O . ARG A 1 108 ? 7.146 7.226 5.084 1.00 51.19 108 ARG A O 1
ATOM 873 N N . LEU A 1 109 ? 8.923 6.879 3.761 1.00 49.81 109 LEU A N 1
ATOM 874 C CA . LEU A 1 109 ? 8.863 5.417 3.749 1.00 49.81 109 LEU A CA 1
ATOM 875 C C . LEU A 1 109 ? 9.808 4.715 4.726 1.00 49.81 109 LEU A C 1
ATOM 877 O O . LEU A 1 109 ? 10.001 3.508 4.604 1.00 49.81 109 LEU A O 1
ATOM 881 N N . GLU A 1 110 ? 10.288 5.404 5.764 1.00 44.81 110 GLU A N 1
ATOM 882 C CA . GLU A 1 110 ? 10.969 4.767 6.908 1.00 44.81 110 GLU A CA 1
ATOM 883 C C . GLU A 1 110 ? 10.077 3.754 7.679 1.00 44.81 110 GLU A C 1
ATOM 885 O O . GLU A 1 110 ? 10.515 3.184 8.674 1.00 44.81 110 GLU A O 1
ATOM 890 N N . GLY A 1 111 ? 8.850 3.449 7.220 1.00 41.38 111 GLY A N 1
ATOM 891 C CA . GLY A 1 111 ? 7.998 2.433 7.851 1.00 41.38 111 GLY A CA 1
ATOM 892 C C . GLY A 1 111 ? 6.862 1.792 7.037 1.00 41.38 111 GLY A C 1
ATOM 893 O O . GLY A 1 111 ? 6.023 1.128 7.641 1.00 41.38 111 GLY A O 1
ATOM 894 N N . SER A 1 112 ? 6.749 1.939 5.710 1.00 36.97 112 SER A N 1
ATOM 895 C CA . SER A 1 112 ? 5.674 1.248 4.956 1.00 36.97 112 SER A CA 1
ATOM 896 C C . SER A 1 112 ? 6.008 1.003 3.492 1.00 36.97 112 SER A C 1
ATOM 898 O O . SER A 1 112 ? 5.763 1.853 2.646 1.00 36.97 112 SER A O 1
ATOM 900 N N . ALA A 1 113 ? 6.519 -0.196 3.205 1.00 37.00 113 ALA A N 1
ATOM 901 C CA . ALA A 1 113 ? 6.844 -0.721 1.881 1.00 37.00 113 ALA A CA 1
ATOM 902 C C . ALA A 1 113 ? 5.615 -0.801 0.945 1.00 37.00 113 ALA A C 1
ATOM 904 O O . ALA A 1 113 ? 5.014 -1.858 0.777 1.00 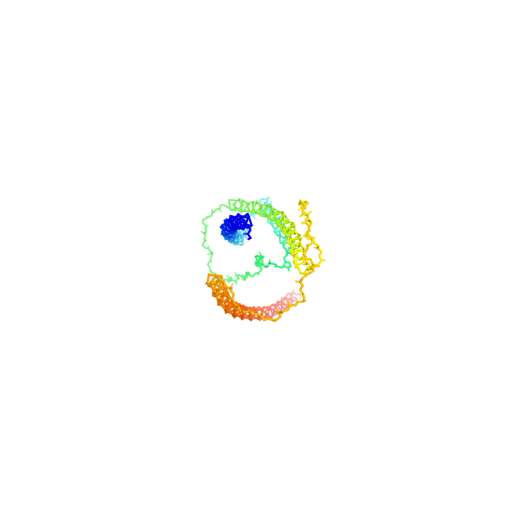37.00 113 ALA A O 1
ATOM 905 N N . LEU A 1 114 ? 5.236 0.322 0.335 1.00 43.81 114 LEU A N 1
ATOM 906 C CA . LEU A 1 114 ? 4.291 0.390 -0.790 1.00 43.81 114 LEU A CA 1
ATOM 907 C C . LEU A 1 114 ? 4.897 1.120 -1.994 1.00 43.81 114 LEU A C 1
ATOM 909 O O . LEU A 1 114 ? 4.182 1.733 -2.785 1.00 43.81 114 LEU A O 1
ATOM 913 N N . LEU A 1 115 ? 6.220 1.063 -2.144 1.00 44.19 115 LEU A N 1
ATOM 914 C CA . LEU A 1 115 ? 6.842 1.468 -3.394 1.00 44.19 115 LEU A CA 1
ATOM 915 C C . LEU A 1 115 ? 6.870 0.288 -4.353 1.00 44.19 115 LEU A C 1
ATOM 917 O O . LEU A 1 115 ? 7.390 -0.783 -4.039 1.00 44.19 115 LEU A O 1
ATOM 921 N N . LEU A 1 116 ? 6.285 0.537 -5.523 1.00 43.62 116 LEU A N 1
ATOM 922 C CA . LEU A 1 116 ? 6.513 -0.214 -6.747 1.00 43.62 116 LEU A CA 1
ATOM 923 C C . LEU A 1 116 ? 7.999 -0.588 -6.840 1.00 43.62 116 LEU A C 1
ATOM 925 O O . LEU A 1 116 ? 8.842 0.292 -6.632 1.00 43.62 116 LEU A O 1
ATOM 929 N N . PRO A 1 117 ? 8.330 -1.855 -7.150 1.00 42.41 117 PRO A N 1
ATOM 930 C CA . PRO A 1 117 ? 9.710 -2.248 -7.375 1.00 42.41 117 PRO A CA 1
ATOM 931 C C . PRO A 1 117 ? 10.352 -1.297 -8.391 1.00 42.41 117 PRO A C 1
ATOM 933 O O . PRO A 1 117 ? 9.689 -0.928 -9.370 1.00 42.41 117 PRO A O 1
ATOM 936 N N . PRO A 1 118 ? 11.624 -0.906 -8.206 1.00 41.69 118 PRO A N 1
ATOM 937 C CA . PRO A 1 118 ? 12.360 -0.225 -9.253 1.00 41.69 118 PRO A CA 1
ATOM 938 C C . PRO A 1 118 ? 12.227 -1.044 -10.540 1.00 41.69 118 PRO A C 1
ATOM 940 O O . PRO A 1 118 ? 12.520 -2.238 -10.556 1.00 41.69 118 PRO A O 1
ATOM 943 N N . LEU A 1 119 ? 11.823 -0.405 -11.639 1.00 46.56 119 LEU A N 1
ATOM 944 C CA . LEU A 1 119 ? 11.774 -0.988 -12.991 1.00 46.56 119 LEU A CA 1
ATOM 945 C C . LEU A 1 119 ? 13.164 -1.429 -13.522 1.00 46.56 119 LEU A C 1
ATOM 947 O O . LEU A 1 119 ? 13.325 -1.660 -14.718 1.00 46.56 119 LEU A O 1
ATOM 951 N N . ALA A 1 120 ? 14.166 -1.545 -12.647 1.00 39.75 120 ALA A N 1
ATOM 952 C CA . ALA A 1 120 ? 15.514 -2.015 -12.928 1.00 39.75 120 ALA A CA 1
ATOM 953 C C . ALA A 1 120 ? 15.582 -3.536 -13.176 1.00 39.75 120 ALA A C 1
ATOM 955 O O . ALA A 1 120 ? 16.496 -3.987 -13.859 1.00 39.75 120 ALA A O 1
ATOM 956 N N . ASP A 1 121 ? 14.588 -4.310 -12.724 1.00 34.81 121 ASP A N 1
ATOM 957 C CA . ASP A 1 121 ? 14.538 -5.773 -12.891 1.00 34.81 121 ASP A CA 1
ATOM 958 C C . ASP A 1 121 ? 13.829 -6.213 -14.184 1.00 34.81 121 ASP A C 1
ATOM 960 O O . ASP A 1 121 ? 13.011 -7.137 -14.198 1.00 34.81 121 ASP A O 1
ATOM 964 N N . MET A 1 122 ? 14.130 -5.562 -15.308 1.00 36.12 122 MET A N 1
ATOM 965 C CA . MET A 1 122 ? 13.830 -6.144 -16.617 1.00 36.12 122 MET A CA 1
ATOM 966 C C . MET A 1 122 ? 15.135 -6.627 -17.251 1.00 36.12 122 MET A C 1
ATOM 968 O O . MET A 1 122 ? 16.010 -5.803 -17.527 1.00 36.12 122 MET A O 1
ATOM 972 N N . PRO A 1 123 ? 15.287 -7.939 -17.529 1.00 34.38 123 PRO A N 1
ATOM 973 C CA . PRO A 1 123 ? 16.435 -8.407 -18.284 1.00 34.38 123 PRO A CA 1
ATOM 974 C C . PRO A 1 123 ? 16.410 -7.720 -19.656 1.00 34.38 123 PRO A C 1
ATOM 976 O O . PRO A 1 123 ? 15.342 -7.641 -20.280 1.00 34.38 123 PRO A O 1
ATOM 979 N N . PRO A 1 124 ? 17.552 -7.235 -20.173 1.00 38.34 124 PRO A N 1
ATOM 980 C CA . PRO A 1 124 ? 17.621 -6.853 -21.566 1.00 38.34 124 PRO A CA 1
ATOM 981 C C . PRO A 1 124 ? 17.402 -8.140 -22.353 1.00 38.34 124 PRO A C 1
ATOM 983 O O . PRO A 1 124 ? 18.296 -8.981 -22.433 1.00 38.34 124 PRO A O 1
ATOM 986 N N . ASN A 1 125 ? 16.209 -8.328 -22.917 1.00 32.97 125 ASN A N 1
ATOM 987 C CA . ASN A 1 125 ? 15.964 -9.411 -23.855 1.00 32.97 125 ASN A CA 1
ATOM 988 C C . ASN A 1 125 ? 16.711 -9.087 -25.160 1.00 32.97 125 ASN A C 1
ATOM 990 O O . ASN A 1 125 ? 16.133 -8.676 -26.161 1.00 32.97 125 ASN A O 1
ATOM 994 N N . ARG A 1 126 ? 18.041 -9.211 -25.115 1.00 37.69 126 ARG A N 1
ATOM 995 C CA . ARG A 1 126 ? 18.933 -9.333 -26.261 1.00 37.69 126 ARG A CA 1
ATOM 996 C C . ARG A 1 126 ? 18.984 -10.809 -26.638 1.00 37.69 126 ARG A C 1
ATOM 998 O O . ARG A 1 126 ? 20.024 -11.448 -26.547 1.00 37.69 126 ARG A O 1
ATOM 1005 N N . GLN A 1 127 ? 17.870 -11.341 -27.120 1.00 32.53 127 GLN A N 1
ATOM 1006 C CA . GLN A 1 127 ? 17.966 -12.331 -28.181 1.00 32.53 127 GLN A CA 1
ATOM 1007 C C . GLN A 1 127 ? 17.915 -11.565 -29.495 1.00 32.53 127 GLN A C 1
ATOM 1009 O O . GLN A 1 127 ? 16.871 -11.347 -30.096 1.00 32.53 127 GLN A O 1
ATOM 1014 N N . ALA A 1 128 ? 19.100 -11.128 -29.919 1.00 36.16 128 ALA A N 1
ATOM 1015 C CA . ALA A 1 128 ? 19.386 -10.952 -31.328 1.00 36.16 128 ALA A CA 1
ATOM 1016 C C . ALA A 1 128 ? 19.441 -12.352 -31.957 1.00 36.16 128 ALA A C 1
ATOM 1018 O O . ALA A 1 128 ? 20.512 -12.885 -32.242 1.00 36.16 128 ALA A O 1
ATOM 1019 N N . THR A 1 129 ? 18.279 -12.969 -32.151 1.00 33.06 129 THR A N 1
ATOM 1020 C CA . THR A 1 129 ? 18.119 -13.948 -33.216 1.00 33.06 129 THR A CA 1
ATOM 1021 C C . THR A 1 129 ? 18.271 -13.171 -34.516 1.00 33.06 129 THR A C 1
ATOM 1023 O O . THR A 1 129 ? 17.435 -12.352 -34.894 1.00 33.06 129 THR A O 1
ATOM 1026 N N . LYS A 1 130 ? 19.407 -13.392 -35.182 1.00 46.22 130 LYS A N 1
ATOM 1027 C CA . LYS A 1 130 ? 19.456 -13.293 -36.638 1.00 46.22 130 LYS A CA 1
ATOM 1028 C C . LYS A 1 130 ? 18.266 -14.088 -37.186 1.00 46.22 130 LYS A C 1
ATOM 1030 O O . LYS A 1 130 ? 18.030 -15.199 -36.727 1.00 46.22 130 LYS A O 1
ATOM 1035 N N . GLU A 1 131 ? 17.610 -13.501 -38.180 1.00 42.75 131 GLU A N 1
ATOM 1036 C CA . GLU A 1 131 ? 16.460 -14.014 -38.938 1.00 42.75 131 GLU A CA 1
ATOM 1037 C C . GLU A 1 131 ? 15.080 -13.770 -38.313 1.00 42.75 131 GLU A C 1
ATOM 1039 O O . GLU A 1 131 ? 14.746 -14.240 -37.231 1.00 42.75 131 GLU A O 1
ATOM 1044 N N . GLY A 1 132 ? 14.262 -13.030 -39.068 1.00 35.62 132 GLY A N 1
ATOM 1045 C CA . GLY A 1 132 ? 12.865 -12.751 -38.760 1.00 35.62 132 GLY A CA 1
ATOM 1046 C C . GLY A 1 132 ? 12.643 -11.336 -38.242 1.00 35.62 132 GLY A C 1
ATOM 1047 O O . GLY A 1 132 ? 12.538 -11.104 -37.044 1.00 35.62 132 GLY A O 1
ATOM 1048 N N . SER A 1 133 ? 12.526 -10.386 -39.170 1.00 34.00 133 SER A N 1
ATOM 1049 C CA . SER A 1 133 ? 11.807 -9.128 -38.956 1.00 34.00 133 SER A CA 1
ATOM 1050 C C . SER A 1 133 ? 10.571 -9.341 -38.060 1.00 34.00 133 SER A C 1
ATOM 1052 O O . SER A 1 133 ? 9.779 -10.237 -38.375 1.00 34.00 133 SER A O 1
ATOM 1054 N N . PRO A 1 134 ? 10.366 -8.547 -36.987 1.00 41.56 134 PRO A N 1
ATOM 1055 C CA . PRO A 1 134 ? 9.126 -8.611 -36.219 1.00 41.56 134 PRO A CA 1
ATOM 1056 C C . PRO A 1 134 ? 7.944 -8.360 -37.166 1.00 41.56 134 PRO A C 1
ATOM 1058 O O . PRO A 1 134 ? 8.121 -7.651 -38.166 1.00 41.56 134 PRO A O 1
ATOM 1061 N N . PRO A 1 135 ? 6.760 -8.947 -36.906 1.00 38.91 135 PRO A N 1
ATOM 1062 C CA . PRO A 1 135 ? 5.619 -8.791 -37.792 1.00 38.91 135 PRO A CA 1
ATOM 1063 C C . PRO A 1 135 ? 5.378 -7.297 -37.976 1.00 38.91 135 PRO A C 1
ATOM 1065 O O . PRO A 1 135 ? 5.178 -6.571 -37.002 1.00 38.91 135 PRO A O 1
ATOM 1068 N N . LEU A 1 136 ? 5.474 -6.855 -39.232 1.00 42.38 136 LEU A N 1
ATOM 1069 C CA . LEU A 1 136 ? 5.115 -5.519 -39.675 1.00 42.38 136 LEU A CA 1
ATOM 1070 C C . LEU A 1 136 ? 3.686 -5.247 -39.204 1.00 42.38 136 LEU A C 1
ATOM 1072 O O . LEU A 1 136 ? 2.712 -5.600 -39.867 1.00 42.38 136 LEU A O 1
ATOM 1076 N N . MET A 1 137 ? 3.562 -4.623 -38.034 1.00 38.62 137 MET A N 1
ATOM 1077 C CA . MET A 1 137 ? 2.392 -3.833 -37.711 1.00 38.62 137 MET A CA 1
ATOM 1078 C C . MET A 1 137 ? 2.241 -2.847 -38.865 1.00 38.62 137 MET A C 1
ATOM 1080 O O . MET A 1 137 ? 3.205 -2.176 -39.240 1.00 38.62 137 MET A O 1
ATOM 1084 N N . SER A 1 138 ? 1.055 -2.855 -39.471 1.00 47.50 138 SER A N 1
ATOM 1085 C CA . SER A 1 138 ? 0.675 -2.000 -40.594 1.00 47.50 138 SER A CA 1
ATOM 1086 C C . SER A 1 138 ? 1.269 -0.594 -40.428 1.00 47.50 138 SER A C 1
ATOM 1088 O O . SER A 1 138 ? 1.190 -0.053 -39.318 1.00 47.50 138 SER A O 1
ATOM 1090 N N . PRO A 1 139 ? 1.893 -0.009 -41.467 1.00 51.41 139 PRO A N 1
ATOM 1091 C CA . PRO A 1 139 ? 2.723 1.169 -41.311 1.00 51.41 139 PRO A CA 1
ATOM 1092 C C . PRO A 1 139 ? 1.820 2.365 -41.027 1.00 51.41 139 PRO A C 1
ATOM 1094 O O . PRO A 1 139 ? 1.331 3.038 -41.933 1.00 51.41 139 PRO A O 1
ATOM 1097 N N . LEU A 1 140 ? 1.610 2.663 -39.748 1.00 55.06 140 LEU A N 1
ATOM 1098 C CA . LEU A 1 140 ? 1.376 4.042 -39.367 1.00 55.06 140 LEU A CA 1
ATOM 1099 C C . LEU A 1 140 ? 2.573 4.822 -39.906 1.00 55.06 140 LEU A C 1
ATOM 1101 O O . LEU A 1 140 ? 3.723 4.438 -39.683 1.00 55.06 140 LEU A O 1
ATOM 1105 N N . SER A 1 141 ? 2.289 5.880 -40.668 1.00 73.06 141 SER A N 1
ATOM 1106 C CA . SER A 1 141 ? 3.310 6.830 -41.102 1.00 73.06 141 SER A CA 1
ATOM 1107 C C . SER A 1 141 ? 4.235 7.139 -39.914 1.00 73.06 141 SER A C 1
ATOM 1109 O O . SER A 1 141 ? 3.721 7.321 -38.807 1.00 73.06 141 SER A O 1
ATOM 1111 N N . PRO A 1 142 ? 5.564 7.223 -40.101 1.00 70.69 142 PRO A N 1
ATOM 1112 C CA . PRO A 1 142 ? 6.510 7.623 -39.054 1.00 70.69 142 PRO A CA 1
ATOM 1113 C C . PRO A 1 142 ? 6.037 8.835 -38.241 1.00 70.69 142 PRO A C 1
ATOM 1115 O O . PRO A 1 142 ? 6.241 8.911 -37.033 1.00 70.69 142 PRO A O 1
ATOM 1118 N N . ILE A 1 143 ? 5.339 9.751 -38.916 1.00 75.00 143 ILE A N 1
ATOM 1119 C CA . ILE A 1 143 ? 4.722 10.946 -38.342 1.00 75.00 143 ILE A CA 1
ATOM 1120 C C . ILE A 1 143 ? 3.533 10.579 -37.439 1.00 75.00 143 ILE A C 1
ATOM 1122 O O . ILE A 1 143 ? 3.490 11.007 -36.293 1.00 75.00 143 ILE A O 1
ATOM 1126 N N . ALA A 1 144 ? 2.621 9.716 -37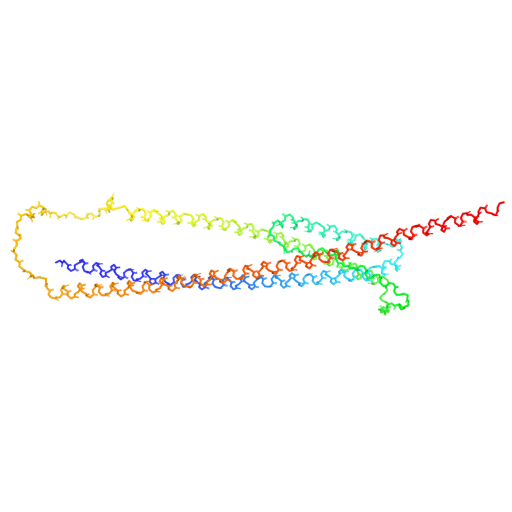.894 1.00 74.75 144 ALA A N 1
ATOM 1127 C CA . ALA A 1 144 ? 1.478 9.255 -37.100 1.00 74.75 144 ALA A CA 1
ATOM 1128 C C . ALA A 1 144 ? 1.908 8.426 -35.872 1.00 74.75 144 ALA A C 1
ATOM 1130 O O . ALA A 1 144 ? 1.313 8.536 -34.801 1.00 74.75 144 ALA A O 1
ATOM 1131 N N . GLY A 1 145 ? 2.971 7.621 -35.998 1.00 76.81 145 GLY A N 1
ATOM 1132 C CA . GLY A 1 145 ? 3.570 6.908 -34.865 1.00 76.81 145 GLY A CA 1
ATOM 1133 C C . GLY A 1 145 ? 4.198 7.860 -33.842 1.00 76.81 145 GLY A C 1
ATOM 1134 O O . GLY A 1 145 ? 4.036 7.677 -32.636 1.00 76.81 145 GLY A O 1
ATOM 1135 N N . ALA A 1 146 ? 4.861 8.914 -34.316 1.00 77.94 146 ALA A N 1
ATOM 1136 C CA . ALA A 1 146 ? 5.428 9.961 -33.474 1.00 77.94 146 ALA A CA 1
ATOM 1137 C C . ALA A 1 146 ? 4.358 10.797 -32.754 1.00 77.94 146 ALA A C 1
ATOM 1139 O O . ALA A 1 146 ? 4.492 11.049 -31.560 1.00 77.94 146 ALA A O 1
ATOM 1140 N N . GLU A 1 147 ? 3.266 11.156 -33.428 1.00 78.81 147 GLU A N 1
ATOM 1141 C CA . GLU A 1 147 ? 2.120 11.856 -32.830 1.00 78.81 147 GLU A CA 1
ATOM 1142 C C . GLU A 1 147 ? 1.397 11.000 -31.776 1.00 78.81 147 GLU A C 1
ATOM 1144 O O . GLU A 1 147 ? 1.020 11.501 -30.710 1.00 78.81 147 GLU A O 1
ATOM 1149 N N . ALA A 1 148 ? 1.249 9.694 -32.026 1.00 77.81 148 ALA A N 1
ATOM 1150 C CA . ALA A 1 148 ? 0.681 8.755 -31.060 1.00 77.81 148 ALA A CA 1
ATOM 1151 C C . ALA A 1 148 ? 1.569 8.611 -29.812 1.00 77.81 148 ALA A C 1
ATOM 1153 O O . ALA A 1 148 ? 1.059 8.648 -28.691 1.00 77.81 148 ALA A O 1
ATOM 1154 N N . MET A 1 149 ? 2.891 8.518 -29.990 1.00 81.81 149 MET A N 1
ATOM 1155 C CA . MET A 1 149 ? 3.853 8.493 -28.881 1.00 81.81 149 MET A CA 1
ATOM 1156 C C . MET A 1 149 ? 3.859 9.804 -28.095 1.00 81.81 149 MET A C 1
ATOM 1158 O O . MET A 1 149 ? 3.848 9.779 -26.868 1.00 81.81 149 MET A O 1
ATOM 1162 N N . HIS A 1 150 ? 3.799 10.948 -28.777 1.00 80.94 150 HIS A N 1
ATOM 1163 C CA . HIS A 1 150 ? 3.698 12.252 -28.127 1.00 80.94 150 HIS A CA 1
ATOM 1164 C C . HIS A 1 150 ? 2.413 12.357 -27.290 1.00 80.94 150 HIS A C 1
ATOM 1166 O O . HIS A 1 150 ? 2.441 12.782 -26.138 1.00 80.94 150 HIS A O 1
ATOM 1172 N N . SER A 1 151 ? 1.281 11.908 -27.838 1.00 78.94 151 SER A N 1
ATOM 1173 C CA . SER A 1 151 ? -0.005 11.880 -27.129 1.00 78.94 151 SER A CA 1
ATOM 1174 C C . SER A 1 151 ? 0.016 10.941 -25.919 1.00 78.94 151 SER A C 1
ATOM 1176 O O . SER A 1 151 ? -0.565 11.257 -24.880 1.00 78.94 151 SER A O 1
ATOM 1178 N N . LEU A 1 152 ? 0.692 9.794 -26.034 1.00 82.88 152 LEU A N 1
ATOM 1179 C CA . LEU A 1 152 ? 0.884 8.855 -24.930 1.00 82.88 152 LEU A CA 1
ATOM 1180 C C . LEU A 1 152 ? 1.720 9.485 -23.810 1.00 82.88 152 LEU A C 1
ATOM 1182 O O . LEU A 1 152 ? 1.321 9.423 -22.647 1.00 82.88 152 LEU A O 1
ATOM 1186 N N . PHE A 1 153 ? 2.834 10.132 -24.158 1.00 81.81 153 PHE A N 1
ATOM 1187 C CA . PHE A 1 153 ? 3.677 10.833 -23.196 1.00 81.81 153 PHE A CA 1
ATOM 1188 C C . PHE A 1 153 ? 2.931 11.972 -22.496 1.00 81.81 153 PHE A C 1
ATOM 1190 O O . PHE A 1 153 ? 2.989 12.071 -21.274 1.00 81.81 153 PHE A O 1
ATOM 1197 N N . GLN A 1 154 ? 2.157 12.775 -23.230 1.00 81.12 154 GLN A N 1
ATOM 1198 C CA . GLN A 1 154 ? 1.363 13.848 -22.630 1.00 81.12 154 GLN A CA 1
ATOM 1199 C C . GLN A 1 154 ? 0.356 13.305 -21.605 1.00 81.12 154 GLN A C 1
ATOM 1201 O O . GLN A 1 154 ? 0.266 13.810 -20.489 1.00 81.12 154 GLN A O 1
ATOM 1206 N N . ARG A 1 155 ? -0.341 12.209 -21.935 1.00 78.56 155 ARG A N 1
ATOM 1207 C CA . ARG A 1 155 ? -1.269 11.550 -21.000 1.00 78.56 155 ARG A CA 1
ATOM 1208 C C . ARG A 1 155 ? -0.562 10.981 -19.771 1.00 78.56 155 ARG A C 1
ATOM 1210 O O . ARG A 1 155 ? -1.145 10.977 -18.690 1.00 78.56 155 ARG A O 1
ATOM 1217 N N . LYS A 1 156 ? 0.683 10.513 -19.910 1.00 80.50 156 LYS A N 1
ATOM 1218 C CA . LYS A 1 156 ? 1.507 10.114 -18.761 1.00 80.50 156 LYS A CA 1
ATOM 1219 C C . LYS A 1 156 ? 1.863 11.299 -17.869 1.00 80.50 156 LYS A C 1
ATOM 1221 O O . LYS A 1 156 ? 1.811 11.149 -16.652 1.00 80.50 156 LYS A O 1
ATOM 1226 N N . VAL A 1 157 ? 2.191 12.457 -18.445 1.00 79.88 157 VAL A N 1
ATOM 1227 C CA . VAL A 1 157 ? 2.459 13.682 -17.673 1.00 79.88 157 VAL A CA 1
ATOM 1228 C C . VAL A 1 157 ? 1.222 14.060 -16.859 1.00 79.88 157 VAL A C 1
ATOM 1230 O O . VAL A 1 157 ? 1.317 14.234 -15.645 1.00 79.88 157 VAL A O 1
ATOM 1233 N N . ASP A 1 158 ? 0.049 14.092 -17.496 1.00 77.00 158 ASP A N 1
ATOM 1234 C CA . ASP A 1 158 ? -1.213 14.422 -16.825 1.00 77.00 158 ASP A CA 1
ATOM 1235 C C . ASP A 1 158 ? -1.540 13.437 -15.689 1.00 77.00 158 ASP A C 1
ATOM 1237 O O . ASP A 1 158 ? -2.027 13.837 -14.625 1.00 77.00 158 ASP A O 1
ATOM 1241 N N . LEU A 1 159 ? -1.241 12.148 -15.896 1.00 79.94 159 LEU A N 1
ATOM 1242 C CA . LEU A 1 159 ? -1.402 11.103 -14.890 1.00 79.94 159 LEU A CA 1
ATOM 1243 C C . LEU A 1 159 ? -0.454 11.307 -13.701 1.00 79.94 159 LEU A C 1
ATOM 1245 O O . LEU A 1 159 ? -0.905 11.244 -12.560 1.00 79.94 159 LEU A O 1
ATOM 1249 N N . LEU A 1 160 ? 0.829 11.587 -1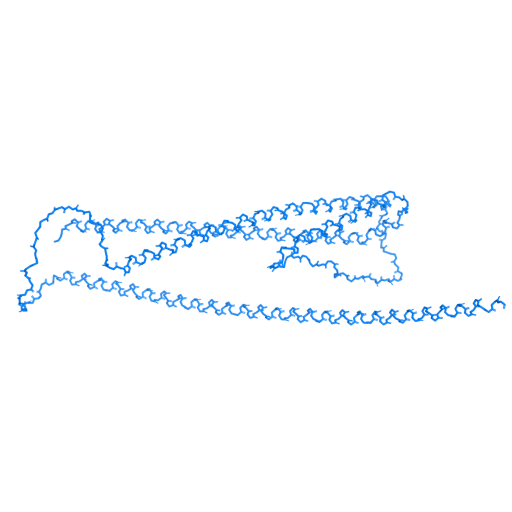3.941 1.00 76.56 160 LEU A N 1
ATOM 1250 C CA . LEU A 1 160 ? 1.804 11.867 -12.879 1.00 76.56 160 LEU A CA 1
ATOM 1251 C C . LEU A 1 160 ? 1.432 13.123 -12.079 1.00 76.56 160 LEU A C 1
ATOM 1253 O O . LEU A 1 160 ? 1.543 13.131 -10.851 1.00 76.56 160 LEU A O 1
ATOM 1257 N N . ASP A 1 161 ? 0.912 14.156 -12.737 1.00 76.44 161 ASP A N 1
ATOM 1258 C CA . ASP A 1 161 ? 0.433 15.365 -12.064 1.00 76.44 161 ASP A CA 1
ATOM 1259 C C . ASP A 1 161 ? -0.821 15.086 -11.227 1.00 76.44 161 ASP A C 1
ATOM 1261 O O . ASP A 1 161 ? -0.957 15.582 -10.103 1.00 76.44 161 ASP A O 1
ATOM 1265 N N . ALA A 1 162 ? -1.740 14.264 -11.739 1.00 74.62 162 ALA A N 1
ATOM 1266 C CA . ALA A 1 162 ? -2.898 13.808 -10.980 1.00 74.62 162 ALA A CA 1
ATOM 1267 C C . ALA A 1 162 ? -2.478 12.992 -9.750 1.00 74.62 162 ALA A C 1
ATOM 1269 O O . ALA A 1 162 ? -2.975 13.269 -8.657 1.00 74.62 162 ALA A O 1
ATOM 1270 N N . LEU A 1 163 ? -1.520 12.073 -9.911 1.00 76.50 163 LEU A N 1
ATOM 1271 C CA . LEU A 1 163 ? -0.961 11.271 -8.824 1.00 76.50 163 LEU A CA 1
ATOM 1272 C C . LEU A 1 163 ? -0.308 12.142 -7.759 1.00 76.50 163 LEU A C 1
ATOM 1274 O O . LEU A 1 163 ? -0.617 12.001 -6.577 1.00 76.50 163 LEU A O 1
ATOM 1278 N N . THR A 1 164 ? 0.513 13.103 -8.172 1.00 74.06 164 THR A N 1
ATOM 1279 C CA . THR A 1 164 ? 1.158 14.056 -7.264 1.00 74.06 164 THR A CA 1
ATOM 1280 C C . THR A 1 164 ? 0.116 14.825 -6.449 1.00 74.06 164 THR A C 1
ATOM 1282 O O . THR A 1 164 ? 0.210 14.901 -5.225 1.00 74.06 164 THR A O 1
ATOM 1285 N N . ARG A 1 165 ? -0.947 15.331 -7.093 1.00 75.19 165 ARG A N 1
ATOM 1286 C CA . ARG A 1 165 ? -2.051 16.014 -6.394 1.00 75.19 165 ARG A CA 1
ATOM 1287 C C . ARG A 1 165 ? -2.784 15.097 -5.418 1.00 75.19 165 ARG A C 1
ATOM 1289 O O . ARG A 1 165 ? -3.137 15.540 -4.327 1.00 75.19 165 ARG A O 1
ATOM 1296 N N . THR A 1 166 ? -3.039 13.842 -5.784 1.00 73.56 166 THR A N 1
ATOM 1297 C CA . THR A 1 166 ? -3.691 12.884 -4.877 1.00 73.56 166 THR A CA 1
ATOM 1298 C C . THR A 1 166 ? -2.809 12.523 -3.690 1.00 73.56 166 THR A C 1
ATOM 1300 O O . THR A 1 166 ? -3.302 12.489 -2.570 1.00 73.56 166 THR A O 1
ATOM 1303 N N . VAL A 1 167 ? -1.508 12.347 -3.912 1.00 71.69 167 VAL A N 1
ATOM 1304 C CA . VAL A 1 167 ? -0.501 12.054 -2.886 1.00 71.69 167 VAL A CA 1
ATOM 1305 C C . VAL A 1 167 ? -0.370 13.211 -1.884 1.00 71.69 167 VAL A C 1
ATOM 1307 O O . VAL A 1 167 ? -0.248 12.973 -0.684 1.00 71.69 167 VAL A O 1
ATOM 1310 N N . LEU A 1 168 ? -0.479 14.464 -2.343 1.00 74.12 168 LEU A N 1
ATOM 1311 C CA . LEU A 1 168 ? -0.543 15.642 -1.467 1.00 74.12 168 LEU A CA 1
ATOM 1312 C C . LEU A 1 168 ? -1.844 15.704 -0.653 1.00 74.12 168 LEU A C 1
ATOM 1314 O O . LEU A 1 168 ? -1.818 16.021 0.532 1.00 74.12 168 LEU A O 1
ATOM 1318 N N . LYS A 1 169 ? -2.992 15.375 -1.256 1.00 73.38 169 LYS A N 1
ATOM 1319 C CA . LYS A 1 169 ? -4.268 15.312 -0.522 1.00 73.38 169 LYS A CA 1
ATOM 1320 C C . LYS A 1 169 ? -4.245 14.227 0.553 1.00 73.38 169 LYS A C 1
ATOM 1322 O O . LYS A 1 169 ? -4.720 14.457 1.661 1.00 73.38 169 LYS A O 1
ATOM 1327 N N . LEU A 1 170 ? -3.672 13.069 0.240 1.00 70.88 170 LEU A N 1
ATOM 1328 C CA . LEU A 1 170 ? -3.562 11.954 1.177 1.00 70.88 170 LEU A CA 1
ATOM 1329 C C . LEU A 1 170 ? -2.720 12.337 2.402 1.00 70.88 170 LEU A C 1
ATOM 1331 O O . LEU A 1 170 ? -3.112 12.016 3.518 1.00 70.88 170 LEU A O 1
ATOM 1335 N N . ASP A 1 171 ? -1.663 13.132 2.216 1.00 68.44 171 ASP A N 1
ATOM 1336 C CA . ASP A 1 171 ? -0.889 13.699 3.330 1.00 68.44 171 ASP A CA 1
ATOM 1337 C C . ASP A 1 171 ? -1.697 14.631 4.206 1.00 68.44 171 ASP A C 1
ATOM 1339 O O . ASP A 1 171 ? -1.631 14.532 5.426 1.00 68.44 171 ASP A O 1
ATOM 1343 N N . THR A 1 172 ? -2.460 15.545 3.605 1.00 75.50 172 THR A N 1
ATOM 1344 C CA . THR A 1 172 ? -3.276 16.476 4.394 1.00 75.50 172 THR A CA 1
ATOM 1345 C C . THR A 1 172 ? -4.307 15.731 5.239 1.00 75.50 172 THR A C 1
ATOM 1347 O O . THR A 1 172 ? -4.524 16.077 6.398 1.00 75.50 172 THR A O 1
ATOM 1350 N N . VAL A 1 173 ? -4.881 14.656 4.690 1.00 71.75 173 VAL A N 1
ATOM 1351 C CA . VAL A 1 173 ? -5.812 13.783 5.410 1.00 71.75 173 VAL A CA 1
ATOM 1352 C C . VAL A 1 173 ? -5.088 13.000 6.503 1.00 71.75 173 VAL A C 1
ATOM 1354 O O . VAL A 1 173 ? -5.591 12.915 7.619 1.00 71.75 173 VAL A O 1
ATOM 1357 N N . GLN A 1 174 ? -3.900 12.460 6.224 1.00 72.19 174 GLN A N 1
ATOM 1358 C CA . GLN A 1 174 ? -3.114 11.721 7.209 1.00 72.19 174 GLN A CA 1
ATOM 1359 C C . GLN A 1 174 ? -2.673 12.617 8.374 1.00 72.19 174 GLN A C 1
ATOM 1361 O O . GLN A 1 174 ? -2.787 12.207 9.525 1.00 72.19 174 GLN A O 1
ATOM 1366 N N . LEU A 1 175 ? -2.250 13.853 8.098 1.00 74.31 175 LEU A N 1
ATOM 1367 C CA . LEU A 1 175 ? -1.924 14.855 9.115 1.00 74.31 175 LEU A CA 1
ATOM 1368 C C . LEU A 1 175 ? -3.143 15.184 9.993 1.00 74.31 175 LEU A C 1
ATOM 1370 O O . LEU A 1 175 ? -3.030 15.140 11.218 1.00 74.31 175 LEU A O 1
ATOM 1374 N N . SER A 1 176 ? -4.316 15.414 9.390 1.00 72.56 176 SER A N 1
ATOM 1375 C CA . SER A 1 176 ? -5.575 15.629 10.129 1.00 72.56 176 SER A CA 1
ATOM 1376 C C . SER A 1 176 ? -5.944 14.427 11.003 1.00 72.56 176 SER A C 1
ATOM 1378 O O . SER A 1 176 ? -6.276 14.573 12.176 1.00 72.56 176 SER A O 1
ATOM 1380 N N . ALA A 1 177 ? -5.816 13.210 10.468 1.00 70.69 177 ALA A N 1
ATOM 1381 C CA . ALA A 1 177 ? -6.094 11.992 11.220 1.00 70.69 177 ALA A CA 1
ATOM 1382 C C . ALA A 1 177 ? -5.127 11.818 12.404 1.00 70.69 177 ALA A C 1
ATOM 1384 O O . ALA A 1 177 ? -5.533 11.377 13.479 1.00 70.69 177 ALA A O 1
ATOM 1385 N N . THR A 1 178 ? -3.849 12.184 12.246 1.00 71.69 178 THR A N 1
ATOM 1386 C CA . THR A 1 178 ? -2.886 12.143 13.357 1.00 71.69 178 THR A CA 1
ATOM 1387 C C . THR A 1 178 ? -3.190 13.173 14.442 1.00 71.69 178 THR A C 1
ATOM 1389 O O . THR A 1 178 ? -3.041 12.842 15.618 1.00 71.69 178 THR A O 1
ATOM 1392 N N . SER A 1 179 ? -3.664 14.376 14.090 1.00 76.12 179 SER A N 1
ATOM 1393 C CA . SER A 1 179 ? -4.072 15.372 15.088 1.00 76.12 179 SER A CA 1
ATOM 1394 C C . SER A 1 179 ? -5.336 14.952 15.834 1.00 76.12 179 SER A C 1
ATOM 1396 O O . SER A 1 179 ? -5.358 15.001 17.060 1.00 76.12 179 SER A O 1
ATOM 1398 N N . GLU A 1 180 ? -6.348 14.446 15.127 1.00 72.75 180 GLU A N 1
ATOM 1399 C CA . GLU A 1 180 ? -7.578 13.934 15.749 1.00 72.75 180 GLU A CA 1
ATOM 1400 C C . GLU A 1 180 ? -7.286 12.752 16.687 1.00 72.75 180 GLU A C 1
ATOM 1402 O O . GLU A 1 180 ? -7.823 12.664 17.792 1.00 72.75 180 GLU A O 1
ATOM 1407 N N . ASN A 1 181 ? -6.377 11.853 16.297 1.00 71.56 181 ASN A N 1
ATOM 1408 C CA . ASN A 1 181 ? -5.970 10.736 17.148 1.00 71.56 181 ASN A CA 1
ATOM 1409 C C . ASN A 1 181 ? -5.216 11.210 18.405 1.00 71.56 181 ASN A C 1
ATOM 1411 O O . ASN A 1 181 ? -5.407 10.647 19.483 1.00 71.56 181 ASN A O 1
ATOM 1415 N N . ALA A 1 182 ? -4.402 12.266 18.303 1.00 78.88 182 ALA A N 1
ATOM 1416 C CA . ALA A 1 182 ? -3.747 12.872 19.463 1.00 78.88 182 ALA A CA 1
ATOM 1417 C C . ALA A 1 182 ? -4.765 13.494 20.439 1.00 78.88 182 ALA A C 1
ATOM 1419 O O . ALA A 1 182 ? -4.646 13.316 21.653 1.00 78.88 182 ALA A O 1
ATOM 1420 N N . GLU A 1 183 ? -5.806 14.157 19.928 1.00 80.25 183 GLU A N 1
ATOM 1421 C CA . GLU A 1 183 ? -6.904 14.684 20.750 1.00 80.25 183 GLU A CA 1
ATOM 1422 C C . GLU A 1 183 ? -7.685 13.564 21.450 1.00 80.25 183 GLU A C 1
ATOM 1424 O O . GLU A 1 183 ? -7.948 13.649 22.653 1.00 80.25 183 GLU A O 1
ATOM 1429 N N . LEU A 1 184 ? -7.991 12.473 20.740 1.00 74.06 184 LEU A N 1
ATOM 1430 C CA . LEU A 1 184 ? -8.642 11.295 21.322 1.00 74.06 184 LEU A CA 1
ATOM 1431 C C . LEU A 1 184 ? -7.787 10.634 22.410 1.00 74.06 184 LEU A C 1
ATOM 1433 O O . LEU A 1 184 ? -8.320 10.203 23.433 1.00 74.06 184 LEU A O 1
ATOM 1437 N N . GLN A 1 185 ? -6.467 10.567 22.228 1.00 75.75 185 GLN A N 1
ATOM 1438 C CA . GLN A 1 185 ? -5.549 10.075 23.258 1.00 75.75 185 GLN A CA 1
ATOM 1439 C C . GLN A 1 185 ? -5.531 10.986 24.490 1.00 75.75 185 GLN A C 1
ATOM 1441 O O . GLN A 1 185 ? -5.576 10.485 25.613 1.00 75.75 185 GLN A O 1
ATOM 1446 N N . ALA A 1 186 ? -5.537 12.309 24.303 1.00 82.12 186 ALA A N 1
ATOM 1447 C CA . ALA A 1 186 ? -5.622 13.264 25.406 1.00 82.12 186 ALA A CA 1
ATOM 1448 C C . ALA A 1 186 ? -6.951 13.143 26.175 1.00 82.12 186 ALA A C 1
ATOM 1450 O O . ALA A 1 186 ? -6.969 13.196 27.406 1.00 82.12 186 ALA A O 1
ATOM 1451 N N . LEU A 1 187 ? -8.063 12.931 25.465 1.00 77.75 187 LEU A N 1
ATOM 1452 C CA . LEU A 1 187 ? -9.377 12.664 26.056 1.00 77.75 187 LEU A CA 1
ATOM 1453 C C . LEU A 1 187 ? -9.400 11.354 26.853 1.00 77.75 187 LEU A C 1
ATOM 1455 O O . LEU A 1 187 ? -9.889 11.351 27.981 1.00 77.75 187 LEU A O 1
ATOM 1459 N N . ARG A 1 188 ? -8.828 10.268 26.317 1.00 79.94 188 ARG A N 1
ATOM 1460 C CA . ARG A 1 188 ? -8.682 8.995 27.047 1.00 79.94 188 ARG A CA 1
ATOM 1461 C C . ARG A 1 188 ? -7.861 9.170 28.321 1.00 79.94 188 ARG A C 1
ATOM 1463 O O . ARG A 1 188 ? -8.324 8.775 29.381 1.00 79.94 188 ARG A O 1
ATOM 1470 N N . ALA A 1 189 ? -6.723 9.858 28.249 1.00 82.94 189 ALA A N 1
ATOM 1471 C CA . ALA A 1 189 ? -5.886 10.114 29.420 1.00 82.94 189 ALA A CA 1
ATOM 1472 C C . ALA A 1 189 ? -6.631 10.890 30.525 1.00 82.94 189 ALA A C 1
ATOM 1474 O O . ALA A 1 189 ? -6.509 10.554 31.703 1.00 82.94 189 ALA A O 1
ATOM 1475 N N . ARG A 1 190 ? -7.447 11.889 30.153 1.00 83.50 190 ARG A N 1
ATOM 1476 C CA . ARG A 1 190 ? -8.312 12.617 31.100 1.00 83.50 190 ARG A CA 1
ATOM 1477 C C . ARG A 1 190 ? -9.397 11.726 31.698 1.00 83.50 190 ARG A C 1
ATOM 1479 O O . ARG A 1 190 ? -9.694 11.834 32.883 1.00 83.50 190 ARG A O 1
ATOM 1486 N N . MET A 1 191 ? -9.997 10.855 30.894 1.00 77.44 191 MET A N 1
ATOM 1487 C CA . MET A 1 191 ? -11.009 9.909 31.364 1.00 77.44 191 MET A CA 1
ATOM 1488 C C . MET A 1 191 ? -10.407 8.875 32.329 1.00 77.44 191 MET A C 1
ATOM 1490 O O . MET A 1 191 ? -11.020 8.568 33.350 1.00 77.44 191 MET A O 1
ATOM 1494 N N . ASP A 1 192 ? -9.189 8.402 32.069 1.00 82.81 192 ASP A N 1
ATOM 1495 C CA . ASP A 1 192 ? -8.451 7.495 32.955 1.00 82.81 192 ASP A CA 1
ATOM 1496 C C . ASP A 1 192 ? -8.035 8.187 34.265 1.00 82.81 192 ASP A C 1
ATOM 1498 O O . ASP A 1 192 ? -7.987 7.566 35.326 1.00 82.81 192 ASP A O 1
ATOM 1502 N N . GLU A 1 193 ? -7.726 9.486 34.223 1.00 85.12 193 GLU A N 1
ATOM 1503 C CA . GLU A 1 193 ? -7.485 10.304 35.417 1.00 85.12 193 GLU A CA 1
ATOM 1504 C C . GLU A 1 193 ? -8.761 10.488 36.248 1.00 85.12 193 GLU A C 1
ATOM 1506 O O . GLU A 1 193 ? -8.737 10.264 37.457 1.00 85.12 193 GLU A O 1
ATOM 1511 N N . LEU A 1 194 ? -9.893 10.807 35.611 1.00 77.25 194 LEU A N 1
ATOM 1512 C CA . LEU A 1 194 ? -11.192 10.890 36.283 1.00 77.25 194 LEU A CA 1
ATOM 1513 C C . LEU A 1 194 ? -11.609 9.546 36.889 1.00 77.25 194 LEU A C 1
ATOM 1515 O O . LEU A 1 194 ? -12.075 9.514 38.025 1.00 77.25 194 LEU A O 1
ATOM 1519 N N . SER A 1 195 ? -11.391 8.443 36.172 1.00 79.88 195 SER A N 1
ATOM 1520 C CA . SER A 1 195 ? -11.673 7.091 36.670 1.00 79.88 195 SER A CA 1
ATOM 1521 C C . SER A 1 195 ? -10.832 6.783 37.909 1.00 79.88 195 SER A C 1
ATOM 1523 O O . SER A 1 195 ? -11.376 6.374 38.932 1.00 79.88 195 SER A O 1
ATOM 1525 N N . ARG A 1 196 ? -9.532 7.115 37.884 1.00 80.38 196 ARG A N 1
ATOM 1526 C CA . ARG A 1 196 ? -8.653 6.998 39.059 1.00 80.38 196 ARG A CA 1
ATOM 1527 C C . ARG A 1 196 ? -9.085 7.882 40.229 1.00 80.38 196 ARG A C 1
ATOM 1529 O O . ARG A 1 196 ? -8.975 7.449 41.370 1.00 80.38 196 ARG A O 1
ATOM 1536 N N . LEU A 1 197 ? -9.576 9.099 39.987 1.00 78.38 197 LEU A N 1
ATOM 1537 C CA . LEU A 1 197 ? -10.084 9.983 41.048 1.00 78.38 197 LEU A CA 1
ATOM 1538 C C . LEU A 1 197 ? -11.376 9.448 41.677 1.00 78.38 197 LEU A C 1
ATOM 1540 O O . LEU A 1 197 ? -11.547 9.539 42.892 1.00 78.38 197 LEU A O 1
ATOM 1544 N N . VAL A 1 198 ? -12.269 8.866 40.875 1.00 75.62 198 VAL A N 1
ATOM 1545 C CA . VAL A 1 198 ? -13.491 8.211 41.363 1.00 75.62 198 VAL A CA 1
ATOM 1546 C C . VAL A 1 198 ? -13.146 6.964 42.177 1.00 75.62 198 VAL A C 1
ATOM 1548 O O . VAL A 1 198 ? -13.677 6.793 4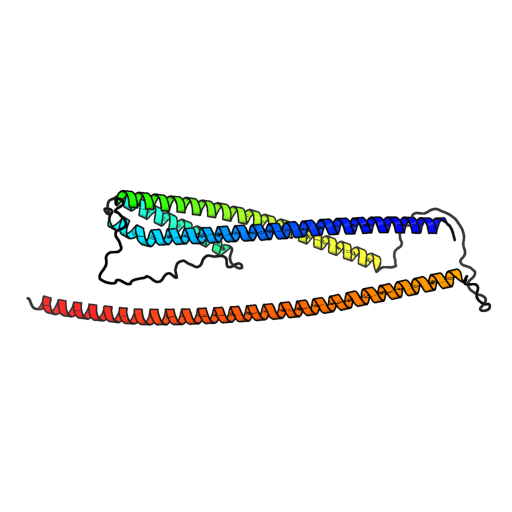3.271 1.00 75.62 198 VAL A O 1
ATOM 1551 N N . GLU A 1 199 ? -12.213 6.139 41.703 1.00 75.25 199 GLU A N 1
ATOM 1552 C CA . GLU A 1 199 ? -11.715 4.968 42.433 1.00 75.25 199 GLU A CA 1
ATOM 1553 C C . GLU A 1 199 ? -10.991 5.359 43.730 1.00 75.25 199 GLU A C 1
ATOM 1555 O O . GLU A 1 199 ? -11.217 4.737 44.766 1.00 75.25 199 GLU A O 1
ATOM 1560 N N . ALA A 1 200 ? -10.181 6.423 43.722 1.00 74.94 200 ALA A N 1
ATOM 1561 C CA . ALA A 1 200 ? -9.512 6.942 44.916 1.00 74.94 200 ALA A CA 1
ATOM 1562 C C . ALA A 1 200 ? -10.509 7.512 45.939 1.00 74.94 200 ALA A C 1
ATOM 1564 O O . ALA A 1 200 ? -10.374 7.261 47.138 1.00 74.94 200 ALA A O 1
ATOM 1565 N N . ASN A 1 201 ? -11.550 8.216 45.484 1.00 60.91 201 ASN A N 1
ATOM 1566 C CA . ASN A 1 201 ? -12.638 8.668 46.353 1.00 60.91 201 ASN A CA 1
ATOM 1567 C C . ASN A 1 201 ? -13.484 7.500 46.882 1.00 60.91 201 ASN A C 1
ATOM 1569 O O . ASN A 1 201 ? -13.944 7.557 48.018 1.00 60.91 201 ASN A O 1
ATOM 1573 N N . ALA A 1 202 ? -13.662 6.427 46.108 1.00 57.47 202 ALA A N 1
ATOM 1574 C CA . ALA A 1 202 ? -14.342 5.2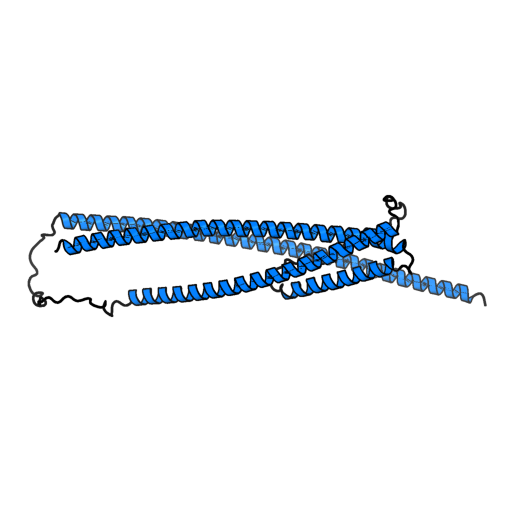14 46.563 1.00 57.47 202 ALA A CA 1
ATOM 1575 C C . ALA A 1 202 ? -13.489 4.393 47.553 1.00 57.47 202 ALA A C 1
ATOM 1577 O O . ALA A 1 202 ? -14.030 3.766 48.463 1.00 57.47 202 ALA A O 1
ATOM 1578 N N . ALA A 1 203 ? -12.160 4.427 47.413 1.00 51.44 203 ALA A N 1
ATOM 1579 C CA . ALA A 1 203 ? -11.200 3.741 48.279 1.00 51.44 203 ALA A CA 1
ATOM 1580 C C . ALA A 1 203 ? -10.870 4.504 49.577 1.00 51.44 203 ALA A C 1
ATOM 1582 O O . ALA A 1 203 ? -10.165 3.966 50.432 1.00 51.44 203 ALA A O 1
ATOM 1583 N N . THR A 1 204 ? -11.384 5.726 49.754 1.00 44.94 204 THR A N 1
ATOM 1584 C CA . THR A 1 204 ? -11.198 6.539 50.964 1.00 44.94 204 THR A CA 1
ATOM 1585 C C . THR A 1 204 ? -12.518 6.612 51.746 1.00 44.94 204 THR A C 1
ATOM 1587 O O . THR A 1 204 ? -13.339 7.480 51.465 1.00 44.94 204 THR A O 1
ATOM 1590 N N . PRO A 1 205 ? -12.766 5.777 52.779 1.00 47.25 205 PRO A N 1
ATOM 1591 C CA . PRO A 1 205 ? -14.006 5.831 53.566 1.00 47.25 205 PRO A CA 1
ATOM 1592 C C . PRO A 1 205 ? -14.065 7.023 54.541 1.00 47.25 205 PRO A C 1
ATOM 1594 O O . PRO A 1 205 ? -14.850 7.016 55.485 1.00 47.25 205 PRO A O 1
ATOM 1597 N N . ALA A 1 206 ? -13.204 8.027 54.380 1.00 44.69 206 ALA A N 1
ATOM 1598 C CA . ALA A 1 206 ? -12.922 9.021 55.406 1.00 44.69 206 ALA A CA 1
ATOM 1599 C C . ALA A 1 206 ? -12.908 10.443 54.839 1.00 44.69 206 ALA A C 1
ATOM 1601 O O . ALA A 1 206 ? -11.893 11.119 54.917 1.00 44.69 206 ALA A O 1
ATOM 1602 N N . LEU A 1 207 ? -14.027 10.894 54.270 1.00 40.78 207 LEU A N 1
ATOM 1603 C CA . LEU A 1 207 ? -14.475 12.292 54.307 1.00 40.78 207 LEU A CA 1
ATOM 1604 C C . LEU A 1 207 ? -15.907 12.357 53.763 1.00 40.78 207 LEU A C 1
ATOM 1606 O O . LEU A 1 207 ? -16.216 11.829 52.701 1.00 40.78 207 LEU A O 1
ATOM 1610 N N . GLY A 1 208 ? -16.794 12.914 54.584 1.00 35.28 208 GLY A N 1
ATOM 1611 C CA . GLY A 1 208 ? -18.237 12.736 54.494 1.00 35.28 208 GLY A CA 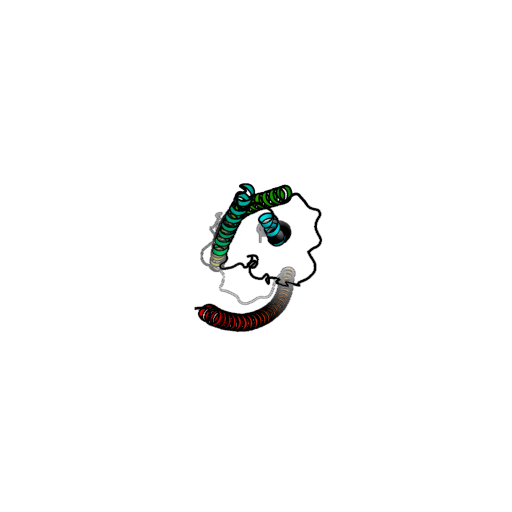1
ATOM 1612 C C . GLY A 1 208 ? -18.877 13.189 53.184 1.00 35.28 208 GLY A C 1
ATOM 1613 O O . GLY A 1 208 ? -18.464 14.157 52.550 1.00 35.28 208 GLY A O 1
ATOM 1614 N N . CYS A 1 209 ? -19.975 12.512 52.847 1.00 34.12 209 CYS A N 1
ATOM 1615 C CA . CYS A 1 209 ? -20.991 13.058 51.956 1.00 34.12 209 CYS A CA 1
ATOM 1616 C C . CYS A 1 209 ? -21.378 14.473 52.429 1.00 34.12 209 CYS A C 1
ATOM 1618 O O . CYS A 1 209 ? -21.573 14.660 53.636 1.00 34.12 209 CYS A O 1
ATOM 1620 N N . PRO A 1 210 ? -21.534 15.466 51.534 1.00 37.75 210 PRO A N 1
ATOM 1621 C CA . PRO A 1 210 ? -22.098 16.742 51.931 1.00 37.75 210 PRO A CA 1
ATOM 1622 C C . PRO A 1 210 ? -23.543 16.498 52.370 1.00 37.75 210 PRO A C 1
ATOM 1624 O O . PRO A 1 210 ? -24.400 16.084 51.590 1.00 37.75 210 PRO A O 1
ATOM 1627 N N . ALA A 1 211 ? -23.777 16.708 53.662 1.00 35.12 211 ALA A N 1
ATOM 1628 C CA . ALA A 1 211 ? -25.081 16.624 54.282 1.00 35.12 211 ALA A CA 1
ATOM 1629 C C . ALA A 1 211 ? -26.012 17.670 53.658 1.00 35.12 211 ALA A C 1
ATOM 1631 O O . ALA A 1 211 ? -25.860 18.871 53.884 1.00 35.12 211 ALA A O 1
ATOM 1632 N N . ILE A 1 212 ? -27.014 17.210 52.916 1.00 36.78 212 ILE A N 1
ATOM 1633 C CA . ILE A 1 212 ? -28.252 17.968 52.763 1.00 36.78 212 ILE A CA 1
ATOM 1634 C C . ILE A 1 212 ? -29.058 17.674 54.029 1.00 36.78 212 ILE A C 1
ATOM 1636 O O . ILE A 1 212 ? -29.584 16.578 54.211 1.00 36.78 212 ILE A O 1
ATOM 1640 N N . ALA A 1 213 ? -29.066 18.639 54.949 1.00 31.86 213 ALA A N 1
ATOM 1641 C CA . ALA A 1 213 ? -29.864 18.597 56.167 1.00 31.86 213 ALA A CA 1
ATOM 1642 C C . ALA A 1 213 ? -31.363 18.468 55.837 1.00 31.86 213 ALA A C 1
ATOM 1644 O O . ALA A 1 213 ? -31.843 19.056 54.865 1.00 31.86 213 ALA A O 1
ATOM 1645 N N . PRO A 1 214 ? -32.126 17.801 56.713 1.00 38.97 214 PRO A N 1
ATOM 1646 C CA . PRO A 1 214 ? -33.006 18.619 57.536 1.00 38.97 214 PRO A CA 1
ATOM 1647 C C . PRO A 1 214 ? -32.916 18.274 59.026 1.00 38.97 214 PRO A C 1
ATOM 1649 O O . PRO A 1 214 ? -32.699 17.139 59.440 1.00 38.97 214 PRO A O 1
ATOM 1652 N N . ALA A 1 215 ? -33.064 19.324 59.828 1.00 38.62 215 ALA A N 1
ATOM 1653 C CA . ALA A 1 215 ? -33.025 19.325 61.278 1.00 38.62 215 ALA A CA 1
ATOM 1654 C C . ALA A 1 215 ? -34.074 18.393 61.911 1.00 38.62 215 ALA A C 1
ATOM 1656 O O . ALA A 1 215 ? -35.230 18.381 61.491 1.00 38.62 215 ALA A O 1
ATOM 1657 N N . GLY A 1 216 ? -33.689 17.691 62.982 1.00 32.34 216 GLY A N 1
ATOM 1658 C CA . GLY A 1 216 ? -34.642 16.955 63.813 1.00 32.34 216 GLY A CA 1
ATOM 1659 C C . GLY A 1 216 ? -34.034 15.941 64.784 1.00 32.34 216 GLY A C 1
ATOM 1660 O O . GLY A 1 216 ? -34.137 14.752 64.548 1.00 32.34 216 GLY A O 1
ATOM 1661 N N . SER A 1 217 ? -33.469 16.443 65.887 1.00 37.97 217 SER A N 1
ATOM 1662 C CA . SER A 1 217 ? -33.638 15.941 67.266 1.00 37.97 217 SER A CA 1
ATOM 1663 C C . SER A 1 217 ? -33.320 14.472 67.655 1.00 37.97 217 SER A C 1
ATOM 1665 O O . SER A 1 217 ? -33.980 13.534 67.227 1.00 37.97 217 SER A O 1
ATOM 1667 N N . GLN A 1 218 ? -32.465 14.378 68.689 1.00 35.06 218 GLN A N 1
ATOM 1668 C CA . GLN A 1 218 ? -32.426 13.415 69.814 1.00 35.06 218 GLN A CA 1
ATOM 1669 C C . GLN A 1 218 ? -31.512 12.168 69.785 1.00 35.06 218 GLN A C 1
ATOM 1671 O O . GLN A 1 218 ? -31.826 11.122 69.224 1.00 35.06 218 GLN A O 1
ATOM 1676 N N . ASP A 1 219 ? -30.411 12.319 70.536 1.00 40.16 219 ASP A N 1
ATOM 1677 C CA . ASP A 1 219 ? -29.747 11.390 71.468 1.00 40.16 219 ASP A CA 1
ATOM 1678 C C . ASP A 1 219 ? -30.313 9.964 71.618 1.00 40.16 219 ASP A C 1
ATOM 1680 O O . ASP A 1 219 ? -31.355 9.764 72.239 1.00 40.16 219 ASP A O 1
ATOM 1684 N N . TRP A 1 220 ? -29.522 8.962 71.208 1.00 33.94 220 TRP A N 1
ATOM 1685 C CA . TRP A 1 220 ? -29.663 7.557 71.643 1.00 33.94 220 TRP A CA 1
ATOM 1686 C C . TRP A 1 220 ? -28.328 6.858 71.973 1.00 33.94 220 TRP A C 1
ATOM 1688 O O . TRP A 1 220 ? -28.266 5.636 72.076 1.00 33.94 220 TRP A O 1
ATOM 1698 N N . ALA A 1 221 ? -27.244 7.601 72.212 1.00 38.56 221 ALA A N 1
ATOM 1699 C CA . ALA A 1 221 ? -25.967 7.019 72.636 1.00 38.56 221 ALA A CA 1
ATOM 1700 C C . ALA A 1 221 ? -25.893 6.892 74.168 1.00 38.56 221 ALA A C 1
ATOM 1702 O O . ALA A 1 221 ? -25.135 7.615 74.813 1.00 38.56 221 ALA A O 1
ATOM 1703 N N . LYS A 1 222 ? -26.722 6.021 74.767 1.00 37.41 222 LYS A N 1
ATOM 1704 C CA . LYS A 1 222 ? -26.598 5.655 76.194 1.00 37.41 222 LYS A CA 1
ATOM 1705 C C . LYS A 1 222 ? -27.372 4.401 76.629 1.00 37.41 222 LYS A C 1
ATOM 1707 O O . LYS A 1 222 ? -27.915 4.396 77.721 1.00 37.41 222 LYS A O 1
ATOM 1712 N N . VAL A 1 223 ? -27.425 3.327 75.836 1.00 41.31 223 VAL A N 1
ATOM 1713 C CA . VAL A 1 223 ? -27.832 1.996 76.347 1.00 41.31 223 VAL A CA 1
ATOM 1714 C C . VAL A 1 223 ? -27.156 0.890 75.529 1.00 41.31 223 VAL A C 1
ATOM 1716 O O . VAL A 1 223 ? -27.794 0.244 74.707 1.00 41.31 223 VAL A O 1
ATOM 1719 N N . GLU A 1 224 ? -25.863 0.652 75.733 1.00 39.78 224 GLU A N 1
ATOM 1720 C CA . GLU A 1 224 ? -25.241 -0.584 75.237 1.00 39.78 224 GLU A CA 1
ATOM 1721 C C . GLU A 1 224 ? -24.242 -1.136 76.257 1.00 39.78 224 GLU A C 1
ATOM 1723 O O . GLU A 1 224 ? -23.065 -1.316 75.989 1.00 39.78 224 GLU A O 1
ATOM 1728 N N . GLU A 1 225 ? -24.723 -1.373 77.479 1.00 41.53 225 GLU A N 1
ATOM 1729 C CA . GLU A 1 225 ? -24.014 -2.202 78.456 1.00 41.53 225 GLU A CA 1
ATOM 1730 C C . GLU A 1 225 ? -24.999 -2.731 79.510 1.00 41.53 225 GLU A C 1
ATOM 1732 O O . GLU A 1 225 ? -25.105 -2.212 80.615 1.00 41.53 225 GLU A O 1
ATOM 1737 N N . ALA A 1 226 ? -25.800 -3.734 79.135 1.00 37.66 226 ALA A N 1
ATOM 1738 C CA . ALA A 1 226 ? -26.317 -4.755 80.052 1.00 37.66 226 ALA A CA 1
ATOM 1739 C C . ALA A 1 226 ? -27.158 -5.802 79.301 1.00 37.66 226 ALA A C 1
ATOM 1741 O O . ALA A 1 226 ? -28.143 -5.467 78.649 1.00 37.66 226 ALA A O 1
ATOM 1742 N N . LYS A 1 227 ? -26.831 -7.074 79.569 1.00 36.06 227 LYS A N 1
ATOM 1743 C CA . LYS A 1 227 ? -27.605 -8.311 79.336 1.00 36.06 227 LYS A CA 1
ATOM 1744 C C . LYS A 1 227 ? -27.350 -9.056 78.021 1.00 36.06 227 LYS A C 1
ATOM 1746 O O . LYS A 1 227 ? -28.176 -9.099 77.116 1.00 36.06 227 LYS A O 1
ATOM 1751 N N . LEU A 1 228 ? -26.287 -9.867 78.066 1.00 45.56 228 LEU A N 1
ATOM 1752 C CA . LEU A 1 228 ? -26.436 -11.288 77.741 1.00 45.56 228 LEU A CA 1
ATOM 1753 C C . LEU A 1 228 ? -27.645 -11.851 78.508 1.00 45.56 228 LEU A C 1
ATOM 1755 O O . LEU A 1 228 ? -27.638 -11.817 79.740 1.00 45.56 228 LEU A O 1
ATOM 1759 N N . SER A 1 229 ? -28.636 -12.364 77.770 1.00 41.09 229 SER A N 1
ATOM 1760 C CA . SER A 1 229 ? -29.619 -13.415 78.117 1.00 41.09 229 SER A CA 1
ATOM 1761 C C . SER A 1 229 ? -31.013 -13.053 77.598 1.00 41.09 229 SER A C 1
ATOM 1763 O O . SER A 1 229 ? -31.742 -12.364 78.302 1.00 41.09 229 SER A O 1
ATOM 1765 N N . THR A 1 230 ? -31.397 -13.516 76.400 1.00 36.97 230 THR A N 1
ATOM 1766 C CA . THR A 1 230 ? -32.673 -14.217 76.075 1.00 36.97 230 THR A CA 1
ATOM 1767 C C . THR A 1 230 ? -32.895 -14.344 74.552 1.00 36.97 230 THR A C 1
ATOM 1769 O O . THR A 1 230 ? -32.307 -13.586 73.783 1.00 36.97 230 THR A O 1
ATOM 1772 N N . PRO A 1 231 ? -33.662 -15.359 74.097 1.00 46.19 231 PRO A N 1
ATOM 1773 C CA . PRO A 1 231 ? -33.573 -15.926 72.752 1.00 46.19 231 PRO A CA 1
ATOM 1774 C C . PRO A 1 231 ? -34.511 -15.284 71.715 1.00 46.19 231 PRO A C 1
ATOM 1776 O O . PRO A 1 231 ? -35.587 -14.796 72.038 1.00 46.19 231 PRO A O 1
ATOM 1779 N N . SER A 1 232 ? -34.069 -15.361 70.455 1.00 51.31 232 SER A N 1
ATOM 1780 C CA . SER A 1 232 ? -34.809 -15.329 69.181 1.00 51.31 232 SER A CA 1
ATOM 1781 C C . SER A 1 232 ? -36.193 -14.663 69.132 1.00 51.31 232 SER A C 1
ATOM 1783 O O . SER A 1 232 ? -37.183 -15.239 69.574 1.00 51.31 232 SER A O 1
ATOM 1785 N N . LEU A 1 233 ? -36.286 -13.576 68.365 1.00 42.09 233 LEU A N 1
ATOM 1786 C CA . LEU A 1 233 ? -37.466 -13.237 67.557 1.00 42.09 233 LEU A CA 1
ATOM 1787 C C . LEU A 1 233 ? -37.002 -12.568 66.248 1.00 42.09 233 LEU A C 1
ATOM 1789 O O . LEU A 1 233 ? -37.448 -11.488 65.868 1.00 42.09 233 LEU A O 1
ATOM 1793 N N . SER A 1 234 ? -36.077 -13.211 65.526 1.00 55.91 234 SER A N 1
ATOM 1794 C CA . SER A 1 234 ? -35.961 -12.950 64.092 1.00 55.91 234 SER A CA 1
ATOM 1795 C C . SER A 1 234 ? -37.233 -13.494 63.446 1.00 55.91 234 SER A C 1
ATOM 1797 O O . SER A 1 234 ? -37.513 -14.691 63.490 1.00 55.91 234 SER A O 1
ATOM 1799 N N . SER A 1 235 ? -38.064 -12.600 62.905 1.00 63.78 235 SER A N 1
ATOM 1800 C CA . SER A 1 235 ? -39.280 -12.998 62.195 1.00 63.78 235 SER A CA 1
ATOM 1801 C C . SER A 1 235 ? -38.929 -14.084 61.162 1.00 63.78 235 SER A C 1
ATOM 1803 O O . SER A 1 235 ? -37.989 -13.886 60.387 1.00 63.78 235 SER A O 1
ATOM 1805 N N . PRO A 1 236 ? -39.657 -15.216 61.094 1.00 69.56 236 PRO A N 1
ATOM 1806 C CA . PRO A 1 236 ? -39.379 -16.290 60.134 1.00 69.56 236 PRO A CA 1
ATOM 1807 C C . PRO A 1 236 ? -39.458 -15.833 58.668 1.00 69.56 236 PRO A C 1
ATOM 1809 O O . PRO A 1 236 ? -38.996 -16.539 57.774 1.00 69.56 236 PRO A O 1
ATOM 1812 N N . SER A 1 237 ? -40.031 -14.654 58.411 1.00 71.31 237 SER A N 1
ATOM 1813 C CA . SER A 1 237 ? -39.936 -13.938 57.136 1.00 71.31 237 SER A CA 1
ATOM 1814 C C . SER A 1 237 ? -38.528 -13.365 56.903 1.00 71.31 237 SER A C 1
ATOM 1816 O O . SER A 1 237 ? -37.919 -13.641 55.873 1.00 71.31 237 SER A O 1
ATOM 1818 N N . ALA A 1 238 ? -37.961 -12.646 57.876 1.00 72.81 238 ALA A N 1
ATOM 1819 C CA . ALA A 1 238 ? -36.643 -12.018 57.765 1.00 72.81 238 ALA A CA 1
ATOM 1820 C C . ALA A 1 238 ? -35.513 -13.043 57.565 1.00 72.81 238 ALA A C 1
ATOM 1822 O O . ALA A 1 238 ? -34.611 -12.815 56.762 1.00 72.81 238 ALA A O 1
ATOM 1823 N N . VAL A 1 239 ? -35.601 -14.200 58.232 1.00 77.75 239 VAL A N 1
ATOM 1824 C CA . VAL A 1 239 ? -34.644 -15.307 58.047 1.00 77.75 239 VAL A CA 1
ATOM 1825 C C . VAL A 1 239 ? -34.720 -15.871 56.623 1.00 77.75 239 VAL A C 1
ATOM 1827 O O . VAL A 1 239 ? -33.689 -16.059 55.981 1.00 77.75 239 VAL A O 1
ATOM 1830 N N . ARG A 1 240 ? -35.933 -16.060 56.082 1.00 78.88 240 ARG A N 1
ATOM 1831 C CA . ARG A 1 240 ? -36.137 -16.540 54.704 1.00 78.88 240 ARG A CA 1
ATOM 1832 C C . ARG A 1 240 ? -35.639 -15.548 53.653 1.00 78.88 240 ARG A C 1
ATOM 1834 O O . ARG A 1 240 ? -35.020 -15.963 52.679 1.00 78.88 240 ARG A O 1
ATOM 1841 N N . PHE A 1 241 ? -35.856 -14.249 53.857 1.00 80.62 241 PHE A N 1
ATOM 1842 C CA . PHE A 1 241 ? -35.331 -13.215 52.960 1.00 80.62 241 PHE A CA 1
ATOM 1843 C C . PHE A 1 241 ? -33.802 -13.145 52.982 1.00 80.62 241 PHE A C 1
ATOM 1845 O O . PHE A 1 241 ? -33.182 -13.054 51.923 1.00 80.62 241 PHE A O 1
ATOM 1852 N N . ALA A 1 242 ? -33.183 -13.229 54.163 1.00 79.56 242 ALA A N 1
ATOM 1853 C CA . ALA A 1 242 ? -31.728 -13.275 54.275 1.00 79.56 242 ALA A CA 1
ATOM 1854 C C . ALA A 1 242 ? -31.148 -14.497 53.543 1.00 79.56 242 ALA A C 1
ATOM 1856 O O . ALA A 1 242 ? -30.188 -14.349 52.790 1.00 79.56 242 ALA A O 1
ATOM 1857 N N . GLN A 1 243 ? -31.786 -15.663 53.689 1.00 85.25 243 GLN A N 1
ATOM 1858 C CA . GLN A 1 243 ? -31.382 -16.908 53.033 1.00 85.25 243 GLN A CA 1
ATOM 1859 C C . GLN A 1 243 ? -31.568 -16.875 51.505 1.00 85.25 243 GLN A C 1
ATOM 1861 O O . GLN A 1 243 ? -30.704 -17.331 50.757 1.00 85.25 243 GLN A O 1
ATOM 1866 N N . ALA A 1 244 ? -32.668 -16.299 51.012 1.00 85.06 244 ALA A N 1
ATOM 1867 C CA . ALA A 1 244 ? -32.884 -16.117 49.576 1.00 85.06 244 ALA A CA 1
ATOM 1868 C C . ALA A 1 244 ? -31.839 -15.174 48.962 1.00 85.06 244 ALA A C 1
ATOM 1870 O O . ALA A 1 244 ? -31.339 -15.421 47.867 1.00 85.06 244 ALA A O 1
ATOM 1871 N N . ARG A 1 245 ? -31.461 -14.118 49.693 1.00 86.00 245 ARG A N 1
ATOM 1872 C CA . ARG A 1 245 ? -30.430 -13.172 49.260 1.00 86.00 245 ARG A CA 1
ATOM 1873 C C . ARG A 1 245 ? -29.044 -13.818 49.202 1.00 86.00 245 ARG A C 1
ATOM 1875 O O . ARG A 1 245 ? -28.323 -13.586 48.240 1.00 86.00 245 ARG A O 1
ATOM 1882 N N . THR A 1 246 ? -28.678 -14.644 50.183 1.00 89.25 246 THR A N 1
ATOM 1883 C CA . THR A 1 246 ? -27.398 -15.372 50.148 1.00 89.25 246 THR A CA 1
ATOM 1884 C C . THR A 1 246 ? -27.333 -16.353 48.980 1.00 89.25 246 THR A C 1
ATOM 1886 O O . THR A 1 246 ? -26.325 -16.372 48.285 1.00 89.25 246 THR A O 1
ATOM 1889 N N . LEU A 1 247 ? -28.419 -17.083 48.696 1.00 90.25 247 LEU A N 1
ATOM 1890 C CA . LEU A 1 247 ? -28.490 -17.991 47.542 1.00 90.25 247 LEU A CA 1
ATOM 1891 C C . LEU A 1 247 ? -28.412 -17.245 46.203 1.00 90.25 247 LEU A C 1
ATOM 1893 O O . LEU A 1 247 ? -27.784 -17.721 45.259 1.00 90.25 247 LEU A O 1
ATOM 1897 N N . ALA A 1 248 ? -29.034 -16.066 46.108 1.00 87.56 248 ALA A N 1
ATOM 1898 C CA . ALA A 1 248 ? -28.931 -15.227 44.918 1.00 87.56 248 ALA A CA 1
ATOM 1899 C C . ALA A 1 248 ? -27.484 -14.767 44.689 1.00 87.56 248 ALA A C 1
ATOM 1901 O O . ALA A 1 248 ? -26.977 -14.902 43.576 1.00 87.56 248 ALA A O 1
ATOM 1902 N N . TYR A 1 249 ? -26.803 -14.300 45.741 1.00 91.62 249 TYR A N 1
ATOM 1903 C CA . TYR A 1 249 ? -25.399 -13.906 45.643 1.00 91.62 249 TYR A CA 1
ATOM 1904 C C . TYR A 1 249 ? -24.489 -15.075 45.280 1.00 91.62 249 TYR A C 1
ATOM 1906 O O . TYR A 1 249 ? -23.660 -14.931 44.386 1.00 91.62 249 TYR A O 1
ATOM 1914 N N . GLU A 1 250 ? -24.691 -16.241 45.885 1.00 94.12 250 GLU A N 1
ATOM 1915 C CA . GLU A 1 250 ? -23.946 -17.459 45.556 1.00 94.12 250 GLU A CA 1
ATOM 1916 C C . GLU A 1 250 ? -24.117 -17.861 44.083 1.00 94.12 250 GLU A C 1
ATOM 1918 O O . GLU A 1 250 ? -23.149 -18.180 43.394 1.00 94.12 250 GLU A O 1
ATOM 1923 N N . LYS A 1 251 ? -25.334 -17.754 43.542 1.00 94.31 251 LYS A N 1
ATOM 1924 C CA . LYS A 1 251 ? -25.576 -18.025 42.122 1.00 94.31 251 LYS A CA 1
ATOM 1925 C C . LYS A 1 251 ? -24.896 -16.997 41.212 1.00 94.31 251 LYS A C 1
ATOM 1927 O O . LYS A 1 251 ? -24.356 -17.365 40.166 1.00 94.31 251 LYS A O 1
ATOM 1932 N N . THR A 1 252 ? -24.906 -15.717 41.589 1.00 93.31 252 THR A N 1
ATOM 1933 C CA . THR A 1 252 ? -24.218 -14.674 40.810 1.00 93.31 252 THR A CA 1
ATOM 1934 C C . THR A 1 252 ? -22.704 -14.843 40.844 1.00 93.31 252 THR A C 1
ATOM 1936 O O . THR A 1 252 ? -22.079 -14.769 39.792 1.00 93.31 252 THR A O 1
ATOM 1939 N N . THR A 1 253 ? -22.109 -15.157 41.999 1.00 91.62 253 THR A N 1
ATOM 1940 C CA . THR A 1 253 ? -20.661 -15.391 42.096 1.00 91.62 253 THR A CA 1
ATOM 1941 C C . THR A 1 253 ? -20.248 -16.627 41.310 1.00 91.62 253 THR A C 1
ATOM 1943 O O . THR A 1 253 ? -19.227 -16.601 40.631 1.00 91.62 253 THR A O 1
ATOM 1946 N N . GLN A 1 254 ? -21.064 -17.684 41.319 1.00 94.81 254 GLN A N 1
ATOM 1947 C CA . GLN A 1 254 ? -20.822 -18.865 40.494 1.00 94.81 254 GLN A CA 1
ATOM 1948 C C . GLN A 1 254 ? -20.884 -18.545 38.993 1.00 94.81 254 GLN A C 1
ATOM 1950 O O . GLN A 1 254 ? -20.037 -19.008 38.233 1.00 94.81 254 GLN A O 1
ATOM 1955 N N . THR A 1 255 ? -21.851 -17.728 38.566 1.00 93.94 255 THR A N 1
ATOM 1956 C CA . THR A 1 255 ? -21.985 -17.313 37.159 1.00 93.94 255 THR A CA 1
ATOM 1957 C C . THR A 1 255 ? -20.780 -16.481 36.718 1.00 93.94 255 THR A C 1
ATOM 1959 O O . THR A 1 255 ? -20.150 -16.809 35.716 1.00 93.94 255 THR A O 1
ATOM 1962 N N . LEU A 1 256 ? -20.391 -15.483 37.516 1.00 91.62 256 LEU A N 1
ATOM 1963 C CA . LEU A 1 256 ? -19.227 -14.638 37.240 1.00 91.62 256 LEU A CA 1
ATOM 1964 C C . LEU A 1 256 ? -17.920 -15.442 37.215 1.00 91.62 256 LEU A C 1
ATOM 1966 O O . LEU A 1 256 ? -17.083 -15.227 36.344 1.00 91.62 256 LEU A O 1
ATOM 1970 N N . ASN A 1 257 ? -17.749 -16.412 38.119 1.00 94.19 257 ASN A N 1
ATOM 1971 C CA . ASN A 1 257 ? -16.578 -17.293 38.105 1.00 94.19 257 ASN A CA 1
ATOM 1972 C C . ASN A 1 257 ? -16.515 -18.161 36.840 1.00 94.19 257 ASN A C 1
ATOM 1974 O O . ASN A 1 257 ? -15.429 -18.375 36.302 1.00 94.19 257 ASN A O 1
ATOM 1978 N N . ASN A 1 258 ? -17.658 -18.640 36.341 1.00 95.62 258 ASN A N 1
ATOM 1979 C CA . ASN A 1 258 ? -17.708 -19.399 35.091 1.00 95.62 258 ASN A CA 1
ATOM 1980 C C . ASN A 1 258 ? -17.357 -18.519 33.882 1.00 95.62 258 ASN A C 1
ATOM 1982 O O . ASN A 1 258 ? -16.602 -18.948 33.011 1.00 95.62 258 ASN A O 1
ATOM 1986 N N . GLU A 1 259 ? -17.862 -17.285 33.836 1.00 94.06 259 GLU A N 1
ATOM 1987 C CA . GLU A 1 259 ? -17.522 -16.323 32.782 1.00 94.06 259 GLU A CA 1
ATOM 1988 C C . GLU A 1 259 ? -16.036 -15.951 32.809 1.00 94.06 259 GLU A C 1
ATOM 1990 O O . GLU A 1 259 ? -15.390 -15.925 31.760 1.00 94.06 259 GLU A O 1
ATOM 1995 N N . LEU A 1 260 ? -15.462 -15.755 34.001 1.00 94.31 260 LEU A N 1
ATOM 1996 C CA . LEU A 1 260 ? -14.031 -15.513 34.173 1.00 94.31 260 LEU A CA 1
ATOM 1997 C C . LEU A 1 260 ? -13.198 -16.693 33.644 1.00 94.31 260 LEU A C 1
ATOM 1999 O O . LEU A 1 260 ? -12.226 -16.488 32.917 1.00 94.31 260 LEU A O 1
ATOM 2003 N N . ALA A 1 261 ? -13.594 -17.931 33.954 1.00 94.50 261 ALA A N 1
ATOM 2004 C CA . ALA A 1 261 ? -12.910 -19.125 33.465 1.00 94.50 261 ALA A CA 1
ATOM 2005 C C . ALA A 1 261 ? -12.946 -19.225 31.928 1.00 94.50 261 ALA A C 1
ATOM 2007 O O . ALA A 1 261 ? -11.912 -19.476 31.305 1.00 94.50 261 ALA A O 1
ATOM 2008 N N . LEU A 1 262 ? -14.102 -18.953 31.312 1.00 93.50 262 LEU A N 1
ATOM 2009 C CA . LEU A 1 262 ? -14.252 -18.931 29.853 1.00 93.50 262 LEU A CA 1
ATOM 2010 C C . LEU A 1 262 ? -13.414 -17.825 29.203 1.00 93.50 262 LEU A C 1
ATOM 2012 O O . LEU A 1 262 ? -12.782 -18.049 28.171 1.00 93.50 262 LEU A O 1
ATOM 2016 N N . LEU A 1 263 ? -13.368 -16.635 29.806 1.00 92.88 263 LEU A N 1
ATOM 2017 C CA . LEU A 1 263 ? -12.526 -15.535 29.335 1.00 92.88 263 LEU A CA 1
ATOM 2018 C C . LEU A 1 263 ? -11.039 -15.897 29.384 1.00 92.88 263 LEU A C 1
ATOM 2020 O O . LEU A 1 263 ? -10.317 -15.638 28.421 1.00 92.88 263 LEU A O 1
ATOM 2024 N N . HIS A 1 264 ? -10.585 -16.537 30.463 1.00 96.56 264 HIS A N 1
ATOM 2025 C CA . HIS A 1 264 ? -9.202 -17.000 30.590 1.00 96.56 264 HIS A CA 1
ATOM 2026 C C . HIS A 1 264 ? -8.851 -18.051 29.528 1.00 96.56 264 HIS A C 1
ATOM 2028 O O . HIS A 1 264 ? -7.780 -17.980 28.920 1.00 96.56 264 HIS A O 1
ATOM 2034 N N . GLU A 1 265 ? -9.751 -19.000 29.262 1.00 96.38 265 GLU A N 1
ATOM 2035 C CA . GLU A 1 265 ? -9.555 -20.011 28.222 1.00 96.38 265 GLU A CA 1
ATOM 2036 C C . GLU A 1 265 ? -9.517 -19.389 26.818 1.00 96.38 265 GLU A C 1
ATOM 2038 O O . GLU A 1 265 ? -8.609 -19.686 26.034 1.00 96.38 265 GLU A O 1
ATOM 2043 N N . ASN A 1 266 ? -10.436 -18.465 26.523 1.00 94.06 266 ASN A N 1
ATOM 2044 C CA . ASN A 1 266 ? -10.475 -17.739 25.254 1.00 94.06 266 ASN A CA 1
ATOM 2045 C C . ASN A 1 266 ? -9.211 -16.904 25.037 1.00 94.06 266 ASN A C 1
ATOM 2047 O O . ASN A 1 266 ? -8.628 -16.933 23.951 1.00 94.06 266 ASN A O 1
ATOM 2051 N N . TYR A 1 267 ? -8.742 -16.203 26.070 1.00 94.69 267 TYR A N 1
ATOM 2052 C CA . TYR A 1 267 ? -7.497 -15.446 26.001 1.00 94.69 267 TYR A CA 1
ATOM 2053 C C . TYR A 1 267 ? -6.292 -16.364 25.752 1.00 94.69 267 TYR A C 1
ATOM 2055 O O . TYR A 1 267 ? -5.458 -16.077 24.892 1.00 94.69 267 TYR A O 1
ATOM 2063 N N . ALA A 1 268 ? -6.219 -17.509 26.437 1.00 94.44 268 ALA A N 1
ATOM 2064 C CA . ALA A 1 268 ? -5.162 -18.492 26.213 1.00 94.44 268 ALA A CA 1
ATOM 2065 C C . ALA A 1 268 ? -5.205 -19.077 24.788 1.00 94.44 268 ALA A C 1
ATOM 2067 O O . ALA A 1 268 ? -4.161 -19.253 24.155 1.00 94.44 268 ALA A O 1
ATOM 2068 N N . ALA A 1 269 ? -6.397 -19.353 24.252 1.00 93.81 269 ALA A N 1
ATOM 2069 C CA . ALA A 1 269 ? -6.570 -19.806 22.875 1.00 93.81 269 ALA A CA 1
ATOM 2070 C C . ALA A 1 269 ? -6.116 -18.744 21.861 1.00 93.81 269 ALA A C 1
ATOM 2072 O O . ALA A 1 269 ? -5.364 -19.069 20.940 1.00 93.81 269 ALA A O 1
ATOM 2073 N N . LEU A 1 270 ? -6.496 -17.480 22.070 1.00 93.50 270 LEU A N 1
ATOM 2074 C CA . LEU A 1 270 ? -6.087 -16.360 21.224 1.00 93.50 270 LEU A CA 1
ATOM 2075 C C . LEU A 1 270 ? -4.570 -16.136 21.271 1.00 93.50 270 LEU A C 1
ATOM 2077 O O . LEU A 1 270 ? -3.940 -15.964 20.230 1.00 93.50 270 LEU A O 1
ATOM 2081 N N . SER A 1 271 ? -3.967 -16.208 22.459 1.00 92.44 271 SER A N 1
ATOM 2082 C CA . SER A 1 271 ? -2.519 -16.086 22.642 1.00 92.44 271 SER A CA 1
ATOM 2083 C C . SER A 1 271 ? -1.757 -17.178 21.878 1.00 92.44 271 SER A C 1
ATOM 2085 O O . SER A 1 271 ? -0.808 -16.876 21.153 1.00 92.44 271 SER A O 1
ATOM 2087 N N . ARG A 1 272 ? -2.221 -18.436 21.938 1.00 96.06 272 ARG A N 1
ATOM 2088 C CA . ARG A 1 272 ? -1.641 -19.542 21.153 1.00 96.06 272 ARG A CA 1
ATOM 2089 C C . ARG A 1 272 ? -1.804 -19.343 19.645 1.00 96.06 272 ARG A C 1
ATOM 2091 O O . ARG A 1 272 ? -0.863 -19.602 18.898 1.00 96.06 272 ARG A O 1
ATOM 2098 N N . ALA A 1 273 ? -2.972 -18.888 19.194 1.00 92.69 273 ALA A N 1
ATOM 2099 C CA . ALA A 1 273 ? -3.221 -18.620 17.778 1.00 92.69 273 ALA A CA 1
ATOM 2100 C C . ALA A 1 273 ? -2.311 -17.501 17.245 1.00 92.69 273 ALA A C 1
ATOM 2102 O O . ALA A 1 273 ? -1.692 -17.659 16.194 1.00 92.69 273 ALA A O 1
ATOM 2103 N N . SER A 1 274 ? -2.166 -16.419 18.014 1.00 89.00 274 SER A N 1
ATOM 2104 C CA . SER A 1 274 ? -1.272 -15.301 17.705 1.00 89.00 274 SER A CA 1
ATOM 2105 C C . SER A 1 274 ? 0.195 -15.739 17.618 1.00 89.00 274 SER A C 1
ATOM 2107 O O . SER A 1 274 ? 0.887 -15.392 16.660 1.00 89.00 274 SER A O 1
ATOM 2109 N N . ALA A 1 275 ? 0.666 -16.565 18.559 1.00 91.31 275 ALA A N 1
ATOM 2110 C CA . ALA A 1 275 ? 2.020 -17.120 18.519 1.00 91.31 275 ALA A CA 1
ATOM 2111 C C . ALA A 1 275 ? 2.256 -17.977 17.260 1.00 91.31 275 ALA A C 1
ATOM 2113 O O . ALA A 1 275 ? 3.250 -17.790 16.559 1.00 91.31 275 ALA A O 1
ATOM 2114 N N . ALA A 1 276 ? 1.307 -18.853 16.916 1.00 94.62 276 ALA A N 1
ATOM 2115 C CA . ALA A 1 276 ? 1.402 -19.692 15.722 1.00 94.62 276 ALA A CA 1
ATOM 2116 C C . ALA A 1 276 ? 1.406 -18.874 14.415 1.00 94.62 276 ALA A C 1
ATOM 2118 O O . ALA A 1 276 ? 2.088 -19.236 13.453 1.00 94.62 276 ALA A O 1
ATOM 2119 N N . GLU A 1 277 ? 0.656 -17.771 14.355 1.00 92.00 277 GLU A N 1
ATOM 2120 C CA . GLU A 1 277 ? 0.677 -16.856 13.211 1.00 92.00 277 GLU A CA 1
ATOM 2121 C C . GLU A 1 277 ? 2.024 -16.133 13.090 1.00 92.00 277 GLU A C 1
ATOM 2123 O O . GLU A 1 277 ? 2.597 -16.070 11.999 1.00 92.00 277 GLU A O 1
ATOM 2128 N N . MET A 1 278 ? 2.576 -15.663 14.211 1.00 93.75 278 MET A N 1
ATOM 2129 C CA . MET A 1 278 ? 3.893 -15.031 14.248 1.00 93.75 278 MET A CA 1
ATOM 2130 C C . MET A 1 278 ? 4.993 -15.979 13.752 1.00 93.75 278 MET A C 1
ATOM 2132 O O . MET A 1 278 ? 5.849 -15.571 12.965 1.00 93.75 278 MET A O 1
ATOM 2136 N N . ASP A 1 279 ? 4.952 -17.249 14.153 1.00 94.75 279 ASP A N 1
ATOM 2137 C CA . ASP A 1 279 ? 5.915 -18.255 13.698 1.00 94.75 279 ASP A CA 1
ATOM 2138 C C . ASP A 1 279 ? 5.779 -18.544 12.197 1.00 94.75 279 ASP A C 1
ATOM 2140 O O . ASP A 1 279 ? 6.785 -18.615 11.485 1.00 94.75 279 ASP A O 1
ATOM 2144 N N . ARG A 1 280 ? 4.548 -18.604 11.670 1.00 95.06 280 ARG A N 1
ATOM 2145 C CA . ARG A 1 280 ? 4.307 -18.722 10.220 1.00 95.06 280 ARG A CA 1
ATOM 2146 C C . ARG A 1 280 ? 4.860 -17.528 9.445 1.00 95.06 280 ARG A C 1
ATOM 2148 O O . ARG A 1 280 ? 5.442 -17.715 8.375 1.00 95.06 280 ARG A O 1
ATOM 2155 N N . LEU A 1 281 ? 4.692 -16.310 9.961 1.00 91.25 281 LEU A N 1
ATOM 2156 C CA . LEU A 1 281 ? 5.226 -15.100 9.332 1.00 91.25 281 LEU A CA 1
ATOM 2157 C C . LEU A 1 281 ? 6.758 -15.089 9.341 1.00 91.25 281 LEU A C 1
ATOM 2159 O O . LEU A 1 281 ? 7.366 -14.808 8.308 1.00 91.25 281 LEU A O 1
ATOM 2163 N N . LYS A 1 282 ? 7.389 -15.472 10.458 1.00 91.94 282 LYS A N 1
ATOM 2164 C CA . LYS A 1 282 ? 8.851 -15.631 10.539 1.00 91.94 282 LYS A CA 1
ATOM 2165 C C . LYS A 1 282 ? 9.362 -16.660 9.534 1.00 91.94 282 LYS A C 1
ATOM 2167 O O . LYS A 1 282 ? 10.346 -16.399 8.846 1.00 91.94 282 LYS A O 1
ATOM 2172 N N . GLN A 1 283 ? 8.675 -17.794 9.401 1.00 96.56 283 GLN A N 1
ATOM 2173 C CA . GLN A 1 283 ? 9.048 -18.834 8.445 1.00 96.56 283 GLN A CA 1
ATOM 2174 C C . GLN A 1 283 ? 8.958 -18.341 6.994 1.00 96.56 283 GLN A C 1
ATOM 2176 O O . GLN A 1 283 ? 9.897 -18.546 6.226 1.00 96.56 283 GLN A O 1
ATOM 2181 N N . ARG A 1 284 ? 7.876 -17.641 6.625 1.00 94.50 284 ARG A N 1
ATOM 2182 C CA . ARG A 1 284 ? 7.730 -17.043 5.285 1.00 94.50 284 ARG A CA 1
ATOM 2183 C C . ARG A 1 284 ? 8.789 -15.983 5.003 1.00 94.50 284 ARG A C 1
ATOM 2185 O O . ARG A 1 284 ? 9.328 -15.953 3.902 1.00 94.50 284 ARG A O 1
ATOM 2192 N N . SER A 1 285 ? 9.100 -15.141 5.987 1.00 90.81 285 SER A N 1
ATOM 2193 C CA . SER A 1 285 ? 10.157 -14.134 5.867 1.00 90.81 285 SER A CA 1
ATOM 2194 C C . SER A 1 285 ? 11.519 -14.786 5.604 1.00 90.81 285 SER A C 1
ATOM 2196 O O . SER A 1 285 ? 12.198 -14.432 4.645 1.00 90.81 285 SER A O 1
ATOM 2198 N N . ALA A 1 286 ? 11.870 -15.826 6.369 1.00 94.25 286 ALA A N 1
ATOM 2199 C CA . ALA A 1 286 ? 13.112 -16.570 6.168 1.00 94.25 286 ALA A CA 1
ATOM 2200 C C . ALA A 1 286 ? 13.180 -17.259 4.791 1.00 94.25 286 ALA A C 1
ATOM 2202 O O . ALA A 1 286 ? 14.239 -17.294 4.170 1.00 94.25 286 ALA A O 1
ATOM 2203 N N . GLU A 1 287 ? 12.065 -17.800 4.295 1.00 96.25 287 GLU A N 1
ATOM 2204 C CA . GLU A 1 287 ? 12.001 -18.401 2.959 1.00 96.25 287 GLU A CA 1
ATOM 2205 C C . GLU A 1 287 ? 12.187 -17.358 1.848 1.00 96.25 287 GLU A C 1
ATOM 2207 O O . GLU A 1 287 ? 12.931 -17.594 0.897 1.00 96.25 287 GLU A O 1
ATOM 2212 N N . MET A 1 288 ? 11.539 -16.198 1.973 1.00 90.75 288 MET A N 1
ATOM 2213 C CA . MET A 1 288 ? 11.694 -15.097 1.022 1.00 90.75 288 MET A CA 1
ATOM 2214 C C . MET A 1 288 ? 13.121 -14.551 1.017 1.00 90.75 288 MET A C 1
ATOM 2216 O O . MET A 1 288 ? 13.654 -14.305 -0.062 1.00 90.75 288 MET A O 1
ATOM 2220 N N . GLN A 1 289 ? 13.752 -14.434 2.189 1.00 92.88 289 GLN A N 1
ATOM 2221 C CA . GLN A 1 289 ? 15.147 -14.014 2.294 1.00 92.88 289 GLN A CA 1
ATOM 2222 C C . GLN A 1 289 ? 16.078 -14.993 1.573 1.00 92.88 289 GLN A C 1
ATOM 2224 O O . GLN A 1 289 ? 16.884 -14.567 0.758 1.00 92.88 289 GLN A O 1
ATOM 2229 N N . ARG A 1 290 ? 15.909 -16.306 1.779 1.00 96.56 290 ARG A N 1
ATOM 2230 C CA . ARG A 1 290 ? 16.708 -17.316 1.062 1.00 96.56 290 ARG A CA 1
ATOM 2231 C C . ARG A 1 290 ? 16.545 -17.212 -0.451 1.00 96.56 290 ARG A C 1
ATOM 2233 O O . ARG A 1 290 ? 17.535 -17.186 -1.162 1.00 96.56 290 ARG A O 1
ATOM 2240 N N . LYS A 1 291 ? 15.308 -17.082 -0.944 1.00 95.12 291 LYS A N 1
ATOM 2241 C CA . LYS A 1 291 ? 15.044 -16.911 -2.386 1.00 95.12 291 LYS A CA 1
ATOM 2242 C C . LYS A 1 291 ? 15.677 -15.640 -2.946 1.00 95.12 291 LYS A C 1
ATOM 2244 O O . LYS A 1 291 ? 16.088 -15.626 -4.101 1.00 95.12 291 LYS A O 1
ATOM 2249 N N . HIS A 1 292 ? 15.695 -14.566 -2.163 1.00 92.31 292 HIS A N 1
ATOM 2250 C CA . HIS A 1 292 ? 16.379 -13.337 -2.537 1.00 92.31 292 HIS A CA 1
ATOM 2251 C C . HIS A 1 292 ? 17.891 -13.568 -2.630 1.00 92.31 292 HIS A C 1
ATOM 2253 O O . HIS A 1 292 ? 18.485 -13.237 -3.650 1.00 92.31 292 HIS A O 1
ATOM 2259 N N . ASP A 1 293 ? 18.492 -14.188 -1.616 1.00 93.19 293 ASP A N 1
ATOM 2260 C CA . ASP A 1 293 ? 19.929 -14.466 -1.581 1.00 93.19 293 ASP A CA 1
ATOM 2261 C C . ASP A 1 293 ? 20.355 -15.397 -2.733 1.00 93.19 293 ASP A C 1
ATOM 2263 O O . ASP A 1 293 ? 21.363 -15.139 -3.390 1.00 93.19 293 ASP A O 1
ATOM 2267 N N . ASP A 1 294 ? 19.541 -16.409 -3.058 1.00 96.75 294 ASP A N 1
ATOM 2268 C CA . ASP A 1 294 ? 19.755 -17.292 -4.211 1.00 96.75 294 ASP A CA 1
ATOM 2269 C C . ASP A 1 294 ? 19.741 -16.504 -5.534 1.00 96.75 294 ASP A C 1
ATOM 2271 O O . ASP A 1 294 ? 20.618 -16.681 -6.380 1.00 96.75 294 ASP A O 1
ATOM 2275 N N . ARG A 1 295 ? 18.788 -15.576 -5.708 1.00 93.00 295 ARG A N 1
ATOM 2276 C CA . ARG A 1 295 ? 18.720 -14.711 -6.901 1.00 93.00 295 ARG A CA 1
ATOM 2277 C C . ARG A 1 295 ? 19.908 -13.760 -6.999 1.00 93.00 295 ARG A C 1
ATOM 2279 O O . ARG A 1 295 ? 20.406 -13.534 -8.097 1.00 93.00 295 ARG A O 1
ATOM 2286 N N . VAL A 1 296 ? 20.366 -13.208 -5.876 1.00 92.81 296 VAL A N 1
ATOM 2287 C CA . VAL A 1 296 ? 21.571 -12.366 -5.842 1.00 92.81 296 VAL A CA 1
ATOM 2288 C C . VAL A 1 296 ? 22.786 -13.181 -6.280 1.00 92.81 296 VAL A C 1
ATOM 2290 O O . VAL A 1 296 ? 23.518 -12.744 -7.164 1.00 92.81 296 VAL A O 1
ATOM 2293 N N . ALA A 1 297 ? 22.946 -14.401 -5.760 1.00 96.69 297 ALA A N 1
ATOM 2294 C CA . ALA A 1 297 ? 24.033 -15.291 -6.160 1.00 96.69 297 ALA A CA 1
ATOM 2295 C C . ALA A 1 297 ? 23.980 -15.653 -7.659 1.00 96.69 297 ALA A C 1
ATOM 2297 O O . ALA A 1 297 ? 25.018 -15.706 -8.324 1.00 96.69 297 ALA A O 1
ATOM 2298 N N . GLU A 1 298 ? 22.786 -15.867 -8.221 1.00 96.50 298 GLU A N 1
ATOM 2299 C CA . GLU A 1 298 ? 22.604 -16.081 -9.663 1.00 96.50 298 GLU A CA 1
ATOM 2300 C C . GLU A 1 298 ? 23.006 -14.850 -10.489 1.00 96.50 298 GLU A C 1
ATOM 2302 O O . GLU A 1 298 ? 23.720 -14.986 -11.488 1.00 96.50 298 GLU A O 1
ATOM 2307 N N . CYS A 1 299 ? 22.588 -13.652 -10.068 1.00 91.12 299 CYS A N 1
ATOM 2308 C CA . CYS A 1 299 ? 22.960 -12.391 -10.708 1.00 91.12 299 CYS A CA 1
ATOM 2309 C C . CYS A 1 299 ? 24.476 -12.173 -10.685 1.00 91.12 299 CYS A C 1
ATOM 2311 O O . CYS A 1 299 ? 25.062 -11.881 -11.730 1.00 91.12 299 CYS A O 1
ATOM 2313 N N . ASP A 1 300 ? 25.124 -12.389 -9.541 1.00 95.81 300 ASP A N 1
ATOM 2314 C CA . ASP A 1 300 ? 26.577 -12.273 -9.397 1.00 95.81 300 ASP A CA 1
ATOM 2315 C C . ASP A 1 300 ? 27.311 -13.270 -10.302 1.00 95.81 300 ASP A C 1
ATOM 2317 O O . ASP A 1 300 ? 28.287 -12.919 -10.970 1.00 95.81 300 ASP A O 1
ATOM 2321 N N . ALA A 1 301 ? 26.805 -14.503 -10.416 1.00 96.88 301 ALA A N 1
ATOM 2322 C CA . ALA A 1 301 ? 27.364 -15.501 -11.322 1.00 96.88 301 ALA A CA 1
ATOM 2323 C C . ALA A 1 301 ? 27.226 -15.096 -12.802 1.00 96.88 301 ALA A C 1
ATOM 2325 O O . ALA A 1 301 ? 28.145 -15.319 -13.596 1.00 96.88 301 ALA A O 1
ATOM 2326 N N . VAL A 1 302 ? 26.092 -14.506 -13.199 1.00 97.31 302 VAL A N 1
ATOM 2327 C CA . VAL A 1 302 ? 25.883 -13.987 -14.563 1.00 97.31 302 VAL A CA 1
ATOM 2328 C C . VAL A 1 302 ? 26.808 -12.801 -14.839 1.00 97.31 302 VAL A C 1
ATOM 2330 O O . VAL A 1 302 ? 27.474 -12.787 -15.875 1.00 97.31 302 VAL A O 1
ATOM 2333 N N . LEU A 1 303 ? 26.888 -11.837 -13.918 1.00 95.12 303 LEU A N 1
ATOM 2334 C CA . LEU A 1 303 ? 27.768 -10.672 -14.032 1.00 95.12 303 LEU A CA 1
ATOM 2335 C C . LEU A 1 303 ? 29.239 -11.084 -14.127 1.00 95.12 303 LEU A C 1
ATOM 2337 O O . LEU A 1 303 ? 29.967 -10.551 -14.965 1.00 95.12 303 LEU A O 1
ATOM 2341 N N . GLY A 1 304 ? 29.662 -12.074 -13.337 1.00 97.44 304 GLY A N 1
ATOM 2342 C CA . GLY A 1 304 ? 31.006 -12.642 -13.407 1.00 97.44 304 GLY A CA 1
ATOM 2343 C C . GLY A 1 304 ? 31.321 -13.230 -14.785 1.00 97.44 304 GLY A C 1
ATOM 2344 O O . GLY A 1 304 ? 32.364 -12.921 -15.360 1.00 97.44 304 GLY A O 1
ATOM 2345 N N . ARG A 1 305 ? 30.399 -14.011 -15.369 1.00 97.94 305 ARG A N 1
ATOM 2346 C CA . ARG A 1 305 ? 30.568 -14.557 -16.730 1.00 97.94 305 ARG A CA 1
ATOM 2347 C C . ARG A 1 305 ? 30.647 -13.464 -17.794 1.00 97.94 305 ARG A C 1
ATOM 2349 O O . ARG A 1 305 ? 31.560 -13.488 -18.612 1.00 97.94 305 ARG A O 1
ATOM 2356 N N . LEU A 1 306 ? 29.734 -12.493 -17.759 1.00 96.38 306 LEU A N 1
ATOM 2357 C CA . LEU A 1 306 ? 29.725 -11.383 -18.718 1.00 96.38 306 LEU A CA 1
ATOM 2358 C C . LEU A 1 306 ? 30.992 -10.525 -18.621 1.00 96.38 306 LEU A C 1
ATOM 2360 O O . LEU A 1 306 ? 31.491 -10.056 -19.641 1.00 96.38 306 LEU A O 1
ATOM 2364 N N . SER A 1 307 ? 31.526 -10.339 -17.413 1.00 96.94 307 SER A N 1
ATOM 2365 C CA . SER A 1 307 ? 32.775 -9.600 -17.201 1.00 96.94 307 SER A CA 1
ATOM 2366 C C . SER A 1 307 ? 33.960 -10.315 -17.853 1.00 96.94 307 SER A C 1
ATOM 2368 O O . SER A 1 307 ? 34.724 -9.682 -18.578 1.00 96.94 307 SER A O 1
ATOM 2370 N N . LEU A 1 308 ? 34.063 -11.639 -17.687 1.00 97.75 308 LEU A N 1
ATOM 2371 C CA . LEU A 1 308 ? 35.101 -12.447 -18.337 1.00 97.75 308 LEU A CA 1
ATOM 2372 C C . LEU A 1 308 ? 34.981 -12.427 -19.869 1.00 97.75 308 LEU A C 1
ATOM 2374 O O . LEU A 1 308 ? 35.983 -12.259 -20.564 1.00 97.75 308 LEU A O 1
ATOM 2378 N N . GLU A 1 309 ? 33.766 -12.551 -20.413 1.00 97.69 309 GLU A N 1
ATOM 2379 C CA . GLU A 1 309 ? 33.533 -12.457 -21.862 1.00 97.69 309 GLU A CA 1
ATOM 2380 C C . GLU A 1 309 ? 33.926 -11.078 -22.415 1.00 97.69 309 GLU A C 1
ATOM 2382 O O . GLU A 1 309 ? 34.530 -10.978 -23.486 1.00 97.69 309 GLU A O 1
ATOM 2387 N N . LEU A 1 310 ? 33.629 -10.002 -21.678 1.00 97.69 310 LEU A N 1
ATOM 2388 C CA . LEU A 1 310 ? 34.017 -8.646 -22.059 1.00 97.69 310 LEU A CA 1
ATOM 2389 C C . LEU A 1 310 ? 35.544 -8.482 -22.076 1.00 97.69 310 LEU A C 1
ATOM 2391 O O . LEU A 1 310 ? 36.089 -7.928 -23.031 1.00 97.69 310 LEU A O 1
ATOM 2395 N N . GLU A 1 311 ? 36.240 -8.977 -21.051 1.00 97.31 311 GLU A N 1
ATOM 2396 C CA . GLU A 1 311 ? 37.706 -8.970 -20.992 1.00 97.31 311 GLU A CA 1
ATOM 2397 C C . GLU A 1 311 ? 38.323 -9.745 -22.161 1.00 97.31 311 GLU A C 1
ATOM 2399 O O . GLU A 1 311 ? 39.264 -9.261 -22.801 1.00 97.31 311 GLU A O 1
ATOM 2404 N N . GLN A 1 312 ? 37.750 -10.902 -22.505 1.00 97.75 312 GLN A N 1
ATOM 2405 C CA . GLN A 1 312 ? 38.182 -11.688 -23.656 1.00 97.75 312 GLN A CA 1
ATOM 2406 C C . GLN A 1 312 ? 38.006 -10.909 -24.969 1.00 97.75 312 GLN A C 1
ATOM 2408 O O . GLN A 1 312 ? 38.954 -10.806 -25.751 1.00 97.75 312 GLN A O 1
ATOM 2413 N N . LEU A 1 313 ? 36.844 -10.286 -25.192 1.00 97.69 313 LEU A N 1
ATOM 2414 C CA . LEU A 1 313 ? 36.590 -9.467 -26.383 1.00 97.69 313 LEU A CA 1
ATOM 2415 C C . LEU A 1 313 ? 37.521 -8.250 -26.469 1.00 97.69 313 LEU A C 1
ATOM 2417 O O . LEU A 1 313 ? 37.973 -7.893 -27.560 1.00 97.69 313 LEU A O 1
ATOM 2421 N N . ILE A 1 314 ? 37.837 -7.611 -25.338 1.00 97.25 314 ILE A N 1
ATOM 2422 C CA . ILE A 1 314 ? 38.813 -6.514 -25.279 1.00 97.25 314 ILE A CA 1
ATOM 2423 C C . ILE A 1 314 ? 40.194 -7.017 -25.713 1.00 97.25 314 ILE A C 1
ATOM 2425 O O . ILE A 1 314 ? 40.861 -6.363 -26.523 1.00 97.25 314 ILE A O 1
ATOM 2429 N N . HIS A 1 315 ? 40.610 -8.185 -25.219 1.00 97.19 315 HIS A N 1
ATOM 2430 C CA . HIS A 1 315 ? 41.890 -8.786 -25.575 1.00 97.19 315 HIS A CA 1
ATOM 2431 C C . HIS A 1 315 ? 41.955 -9.155 -27.065 1.00 97.19 315 HIS A C 1
ATOM 2433 O O . HIS A 1 315 ? 42.908 -8.782 -27.754 1.00 97.19 315 HIS A O 1
ATOM 2439 N N . GLU A 1 316 ? 40.919 -9.803 -27.599 1.00 97.62 316 GLU A N 1
ATOM 2440 C CA . GLU A 1 316 ? 40.805 -10.136 -29.024 1.00 97.62 316 GLU A CA 1
ATOM 2441 C C . GLU A 1 316 ? 40.826 -8.876 -29.904 1.00 97.62 316 GLU A C 1
ATOM 2443 O O . GLU A 1 316 ? 41.556 -8.815 -30.897 1.00 97.62 316 GLU A O 1
ATOM 2448 N N . ASN A 1 317 ? 40.104 -7.819 -29.517 1.00 96.62 317 ASN A N 1
ATOM 2449 C CA . ASN A 1 317 ? 40.114 -6.545 -30.236 1.00 96.62 317 ASN A CA 1
ATOM 2450 C C . ASN A 1 317 ? 41.513 -5.908 -30.253 1.00 96.62 317 ASN A C 1
ATOM 2452 O O . ASN A 1 317 ? 41.955 -5.399 -31.287 1.00 96.62 317 ASN A O 1
ATOM 2456 N N . ALA A 1 318 ? 42.233 -5.956 -29.128 1.00 96.75 318 ALA A N 1
ATOM 2457 C CA . ALA A 1 318 ? 43.603 -5.465 -29.036 1.00 96.75 318 ALA A CA 1
ATOM 2458 C C . ALA A 1 318 ? 44.558 -6.259 -29.947 1.00 96.75 318 ALA A C 1
ATOM 2460 O O . ALA A 1 318 ? 45.364 -5.654 -30.664 1.00 96.75 318 ALA A O 1
ATOM 2461 N N . GLN A 1 319 ? 44.427 -7.590 -29.987 1.00 96.75 319 GLN A N 1
ATOM 2462 C CA . GLN A 1 319 ? 45.193 -8.449 -30.894 1.00 96.75 319 GLN A CA 1
ATOM 2463 C C . GLN A 1 319 ? 44.897 -8.131 -32.366 1.00 96.75 319 GLN A C 1
ATOM 2465 O O . GLN A 1 319 ? 45.825 -7.971 -33.162 1.00 96.75 319 GLN A O 1
ATOM 2470 N N . LEU A 1 320 ? 43.622 -7.981 -32.738 1.00 97.06 320 LEU A N 1
ATOM 2471 C CA . LEU A 1 320 ? 43.215 -7.623 -34.101 1.00 97.06 320 LEU A CA 1
ATOM 2472 C C . LEU A 1 320 ? 43.765 -6.254 -34.516 1.00 97.06 320 LEU A C 1
ATOM 2474 O O . LEU A 1 320 ? 44.313 -6.119 -35.610 1.00 97.06 320 LEU A O 1
ATOM 2478 N N . LYS A 1 321 ? 43.712 -5.253 -33.629 1.00 96.31 321 LYS A N 1
ATOM 2479 C CA . LYS A 1 321 ? 44.332 -3.937 -33.859 1.00 96.31 321 LYS A CA 1
ATOM 2480 C C . LYS A 1 321 ? 45.843 -4.028 -34.052 1.00 96.31 321 LYS A C 1
ATOM 2482 O O . LYS A 1 321 ? 46.400 -3.293 -34.864 1.00 96.31 321 LYS A O 1
ATOM 2487 N N . HIS A 1 322 ? 46.531 -4.896 -33.311 1.00 95.75 322 HIS A N 1
ATOM 2488 C CA . HIS A 1 322 ? 47.958 -5.127 -33.528 1.00 95.75 322 HIS A CA 1
ATOM 2489 C C . HIS A 1 322 ? 48.217 -5.755 -34.904 1.00 95.75 322 HIS A C 1
ATOM 2491 O O . HIS A 1 322 ? 49.078 -5.267 -35.632 1.00 95.75 322 HIS A O 1
ATOM 2497 N N . ARG A 1 323 ? 47.461 -6.794 -35.282 1.00 95.19 323 ARG A N 1
ATOM 2498 C CA . ARG A 1 323 ? 47.599 -7.463 -36.588 1.00 95.19 323 ARG A CA 1
ATOM 2499 C C . ARG A 1 323 ? 47.344 -6.507 -37.756 1.00 95.19 323 ARG A C 1
ATOM 2501 O O . ARG A 1 323 ? 48.120 -6.484 -38.706 1.00 95.19 323 ARG A O 1
ATOM 2508 N N . LEU A 1 324 ? 46.308 -5.673 -37.659 1.00 93.75 324 LEU A N 1
ATOM 2509 C CA . LEU A 1 324 ? 46.015 -4.640 -38.657 1.00 93.75 324 LEU A CA 1
ATOM 2510 C C . LEU A 1 324 ? 47.172 -3.649 -38.805 1.00 93.75 324 LEU A C 1
ATOM 2512 O O . LEU A 1 324 ? 47.570 -3.344 -39.923 1.00 93.75 324 LEU A O 1
ATOM 2516 N N . ARG A 1 325 ? 47.757 -3.191 -37.691 1.00 92.94 325 ARG A N 1
ATOM 2517 C CA . ARG A 1 325 ? 48.920 -2.292 -37.726 1.00 92.94 325 ARG A CA 1
ATOM 2518 C C . ARG A 1 325 ? 50.152 -2.939 -38.354 1.00 92.94 325 ARG A C 1
ATOM 2520 O O . ARG A 1 325 ? 50.848 -2.262 -39.096 1.00 92.94 325 ARG A O 1
ATOM 2527 N N . SER A 1 326 ? 50.416 -4.223 -38.104 1.00 91.31 326 SER A N 1
ATOM 2528 C CA . SER A 1 326 ? 51.545 -4.915 -38.746 1.00 91.31 326 SER A CA 1
ATOM 2529 C C . SER A 1 326 ? 51.355 -5.101 -40.254 1.00 91.31 326 SER A C 1
ATOM 2531 O O . SER A 1 326 ? 52.328 -5.000 -40.993 1.00 91.31 326 SER A O 1
ATOM 2533 N N . ILE A 1 327 ? 50.120 -5.329 -40.715 1.00 91.44 327 ILE A N 1
ATOM 2534 C CA . ILE A 1 327 ? 49.806 -5.445 -42.149 1.00 91.44 327 ILE A CA 1
ATOM 2535 C C . ILE A 1 327 ? 49.915 -4.072 -42.828 1.00 91.44 327 ILE A C 1
ATOM 2537 O O . ILE A 1 327 ? 50.565 -3.938 -43.853 1.00 91.44 327 ILE A O 1
ATOM 2541 N N . LEU A 1 328 ? 49.351 -3.024 -42.223 1.00 81.56 328 LEU A N 1
ATOM 2542 C CA . LEU A 1 328 ? 49.415 -1.663 -42.772 1.00 81.56 328 LEU A CA 1
ATOM 2543 C C . LEU A 1 328 ? 50.819 -1.040 -42.686 1.00 81.56 328 LEU A C 1
ATOM 2545 O O . LEU A 1 328 ? 51.140 -0.144 -43.455 1.00 81.56 328 LEU A O 1
ATOM 2549 N N . GLY A 1 329 ? 51.662 -1.498 -41.758 1.00 66.31 329 GLY A N 1
ATOM 2550 C CA . GLY A 1 329 ? 53.054 -1.061 -41.625 1.00 66.31 329 GLY A CA 1
ATOM 2551 C C . GLY A 1 329 ? 54.045 -1.783 -42.543 1.00 66.31 329 GLY A C 1
ATOM 2552 O O . GLY A 1 329 ? 55.222 -1.446 -42.511 1.00 66.31 329 GLY A O 1
ATOM 2553 N N . THR A 1 330 ? 53.603 -2.772 -43.328 1.00 55.97 330 THR A N 1
ATOM 2554 C CA . THR A 1 330 ? 54.450 -3.518 -44.281 1.00 55.97 330 THR A CA 1
ATOM 2555 C C . THR A 1 330 ? 54.274 -3.077 -45.743 1.00 55.97 330 THR A C 1
ATOM 2557 O O . THR A 1 330 ? 54.898 -3.661 -46.621 1.00 55.97 330 THR A O 1
ATOM 2560 N N . GLU A 1 331 ? 53.504 -2.014 -46.008 1.00 51.69 331 GLU A N 1
ATOM 2561 C CA . GLU A 1 331 ? 53.359 -1.384 -47.339 1.00 51.69 331 GLU A CA 1
ATOM 2562 C C . GLU A 1 331 ? 54.195 -0.092 -47.517 1.00 51.69 331 GLU A C 1
ATOM 2564 O O . GLU A 1 331 ? 53.864 0.754 -48.347 1.00 51.69 331 GLU A O 1
ATOM 2569 N N . GLY A 1 332 ? 55.274 0.074 -46.742 1.00 45.59 332 GLY A N 1
ATOM 2570 C CA . GLY A 1 332 ? 56.248 1.170 -46.881 1.00 45.59 332 GLY A CA 1
ATOM 2571 C C . GLY A 1 332 ? 57.580 0.701 -47.443 1.00 45.59 332 GLY A C 1
ATOM 2572 O O . GLY A 1 332 ? 58.139 -0.249 -46.853 1.00 45.59 332 GLY A O 1
#

Foldseek 3Di:
DDPVVVVVVVVVVVVVVVVVVVVVVVVVVVVVVVVVVVVVVVVVVVVVVVVVVVVVVLVVVLVVCCVVQVVVLLVLDDPPDPLNVLLVVLVVVLVVLVVVVVVVVVVVPPPDPPDDPPPPPDDPPPPPPDDDDDPPPDDPDSVNSSVVSSVSSVVSVVVSVVVVVVVVVVVVVVVVVVVVVVVVVVVVVVVVVVVVVVVVVVVDPPDDDPDPDDDDDDDDPDDDDDDDDDDDDPPPVNVVVVVVVVVVVVVVVVVVVVVVVVVVVVVVVVVVVVVVVVVVVVVVVVVVVVVVVVVVVVVVVVVVVVVVVVVVVVVVVVVVVVVVCVVVVVPD

Secondary structure (DSSP, 8-state):
--HHHHHHHHHHHHHHHHHHHHHHHHHHHHHHHHHHHHHHHHHHHHHHHHHHHHHHHHHHHHHHHHHHHHHHHHHHS-TT-HHHHHHHHHHHHHHHHHHHHHHHHHTT-TT-------TT---------SS----------HHHHHHHHHHHHHHHHHHHHHHHHHHHHHHHHHHHHHHHHHHHHHHHHHHHHHHHHHHHHHS---S--------------S--S----------HHHHHHHHHHHHHHHHHHHHHHHHHHHHHHHHHHHHHHHHHHHHHHHHHHHHHHHHHHHHHHHHHHHHHHHHHHHHHHHHHHHHHHHHHHHHHTT--

Organism: Leptomonas seymouri (NCBI:txid5684)

pLDDT: mean 74.06, std 19.29, range [31.86, 97.94]